Protein AF-A0A6N8YKU5-F1 (afdb_monomer)

Radius of gyration: 22.03 Å; Cα contacts (8 Å, |Δi|>4): 585; chains: 1; bounding box: 56×52×74 Å

Structure (mmCIF, N/CA/C/O backbone):
data_AF-A0A6N8YKU5-F1
#
_entry.id   AF-A0A6N8YKU5-F1
#
loop_
_atom_site.group_PDB
_atom_site.id
_atom_site.type_symbol
_atom_site.label_atom_id
_atom_site.label_alt_id
_atom_site.label_comp_id
_atom_site.label_asym_id
_atom_site.label_entity_id
_atom_site.label_seq_id
_atom_site.pdbx_PDB_ins_code
_atom_site.Cartn_x
_atom_site.Cartn_y
_atom_site.Cartn_z
_atom_site.occupancy
_atom_site.B_iso_or_equiv
_atom_site.auth_seq_id
_atom_site.auth_comp_id
_atom_site.auth_asym_id
_atom_site.auth_atom_id
_atom_site.pdbx_PDB_model_num
ATOM 1 N N . MET A 1 1 ? -28.538 -2.417 -0.964 1.00 68.44 1 MET A N 1
ATOM 2 C CA . MET A 1 1 ? -28.149 -1.670 0.251 1.00 68.44 1 MET A CA 1
ATOM 3 C C . MET A 1 1 ? -26.928 -0.837 -0.101 1.00 68.44 1 MET A C 1
ATOM 5 O O . MET A 1 1 ? -26.214 -1.247 -1.009 1.00 68.44 1 MET A O 1
ATOM 9 N N . ALA A 1 2 ? -26.737 0.330 0.518 1.00 89.31 2 ALA A N 1
ATOM 10 C CA . ALA A 1 2 ? -25.490 1.081 0.352 1.00 89.31 2 ALA A CA 1
ATOM 11 C C . ALA A 1 2 ? -24.315 0.246 0.894 1.00 89.31 2 ALA A C 1
ATOM 13 O O . ALA A 1 2 ? -24.527 -0.548 1.815 1.00 89.31 2 ALA A O 1
ATOM 14 N N . LYS A 1 3 ? -23.122 0.378 0.300 1.00 95.56 3 LYS A N 1
ATOM 15 C CA . LYS A 1 3 ? -21.916 -0.259 0.843 1.00 95.56 3 LYS A CA 1
ATOM 16 C C . LYS A 1 3 ? -21.606 0.362 2.220 1.00 95.56 3 LYS A C 1
ATOM 18 O O . LYS A 1 3 ? -21.852 1.560 2.388 1.00 95.56 3 LYS A O 1
ATOM 23 N N . PRO A 1 4 ? -21.099 -0.418 3.193 1.00 97.62 4 PRO A N 1
ATOM 24 C CA . PRO A 1 4 ? -20.552 0.136 4.427 1.00 97.62 4 PRO A CA 1
ATOM 25 C C . PRO A 1 4 ? -19.453 1.157 4.130 1.00 97.62 4 PRO A C 1
ATOM 27 O O . PRO A 1 4 ? -18.770 1.041 3.112 1.00 97.62 4 PRO A O 1
ATOM 30 N N . ARG A 1 5 ? -19.250 2.127 5.019 1.00 98.25 5 ARG A N 1
ATOM 31 C CA . ARG A 1 5 ? -18.201 3.147 4.887 1.00 98.25 5 ARG A CA 1
ATOM 32 C C . ARG A 1 5 ? -17.130 2.968 5.950 1.00 98.25 5 ARG A C 1
ATOM 34 O O . ARG A 1 5 ? -17.440 2.889 7.137 1.00 98.25 5 ARG A O 1
ATOM 41 N N . ILE A 1 6 ? -15.865 2.953 5.538 1.00 98.69 6 ILE A N 1
ATOM 42 C CA . ILE A 1 6 ? -14.719 2.737 6.427 1.00 98.69 6 ILE A CA 1
ATOM 43 C C . ILE A 1 6 ? -13.739 3.905 6.318 1.00 98.69 6 ILE A C 1
ATOM 45 O O . ILE A 1 6 ? -13.216 4.197 5.243 1.00 98.69 6 ILE A O 1
ATOM 49 N N . ALA A 1 7 ? -13.429 4.542 7.449 1.00 98.62 7 ALA A N 1
ATOM 50 C CA . ALA A 1 7 ? -12.337 5.511 7.507 1.00 98.62 7 ALA A CA 1
ATOM 51 C C . ALA A 1 7 ? -10.989 4.782 7.609 1.00 98.62 7 ALA A C 1
ATOM 53 O O . ALA A 1 7 ? -10.817 3.889 8.441 1.00 98.62 7 ALA A O 1
ATOM 54 N N . VAL A 1 8 ? -10.010 5.172 6.796 1.00 98.69 8 VAL A N 1
ATOM 55 C CA . VAL A 1 8 ? -8.656 4.602 6.809 1.00 98.69 8 VAL A CA 1
ATOM 56 C C . VAL A 1 8 ? -7.662 5.686 7.202 1.00 98.69 8 VAL A C 1
ATOM 58 O O . VAL A 1 8 ? -7.322 6.581 6.423 1.00 98.69 8 VAL A O 1
ATOM 61 N N . PHE A 1 9 ? -7.177 5.602 8.435 1.00 98.31 9 PHE A N 1
ATOM 62 C CA . PHE A 1 9 ? -6.262 6.567 9.018 1.00 98.31 9 PHE A CA 1
ATOM 63 C C . PHE A 1 9 ? -4.807 6.201 8.736 1.00 98.31 9 PHE A C 1
ATOM 65 O O . PHE A 1 9 ? -4.314 5.127 9.092 1.00 98.31 9 PHE A O 1
ATOM 72 N N . SER A 1 10 ? -4.090 7.147 8.137 1.00 95.81 10 SER A N 1
ATOM 73 C CA . SER A 1 10 ? -2.650 7.041 7.919 1.00 95.81 10 SER A CA 1
ATOM 74 C C . SER A 1 10 ? -1.911 7.461 9.184 1.00 95.81 10 SER A C 1
ATOM 76 O O . SER A 1 10 ? -1.740 8.656 9.456 1.00 95.81 10 SER A O 1
ATOM 78 N N . GLY A 1 11 ? -1.509 6.464 9.966 1.00 93.12 11 GLY A N 1
ATOM 79 C CA . GLY A 1 11 ? -0.675 6.626 11.143 1.00 93.12 11 GLY A CA 1
ATOM 80 C C . GLY A 1 11 ? 0.823 6.679 10.815 1.00 93.12 11 GLY A C 1
ATOM 81 O O . GLY A 1 11 ? 1.253 6.551 9.661 1.00 93.12 11 GLY A O 1
ATOM 82 N N . PRO A 1 12 ? 1.653 6.892 11.842 1.00 91.69 12 PRO A N 1
ATOM 83 C CA . PRO A 1 12 ? 3.057 7.223 11.674 1.00 91.69 12 PRO A CA 1
ATOM 84 C C . PRO A 1 12 ? 3.909 6.015 11.363 1.00 91.69 12 PRO A C 1
ATOM 86 O O . PRO A 1 12 ? 3.696 4.916 11.875 1.00 91.69 12 PRO A O 1
ATOM 89 N N . ARG A 1 13 ? 4.946 6.242 10.548 1.00 91.88 13 ARG A N 1
ATOM 90 C CA . ARG A 1 13 ? 5.924 5.207 10.187 1.00 91.88 13 ARG A CA 1
ATOM 91 C C . ARG A 1 13 ? 5.256 3.931 9.652 1.00 91.88 13 ARG A C 1
ATOM 93 O O . ARG A 1 13 ? 5.806 2.846 9.824 1.00 91.88 13 ARG A O 1
ATOM 100 N N . SER A 1 14 ? 4.081 4.080 9.036 1.00 92.44 14 SER A N 1
ATOM 101 C CA . SER A 1 14 ? 3.205 3.000 8.603 1.00 92.44 14 SER A CA 1
ATOM 102 C C . SER A 1 14 ? 3.927 2.026 7.680 1.00 92.44 14 SER A C 1
ATOM 104 O O . SER A 1 14 ? 4.215 2.346 6.528 1.00 92.44 14 SER A O 1
ATOM 106 N N . THR A 1 15 ? 4.277 0.843 8.198 1.00 91.50 15 THR A N 1
ATOM 107 C CA . THR A 1 15 ? 5.106 -0.120 7.452 1.00 91.50 15 THR A CA 1
ATOM 108 C C . THR A 1 15 ? 4.354 -0.720 6.275 1.00 91.50 15 THR A C 1
ATOM 110 O O . THR A 1 15 ? 4.980 -1.112 5.297 1.00 91.50 15 THR A O 1
ATOM 113 N N . ILE A 1 16 ? 3.023 -0.731 6.338 1.00 93.75 16 ILE A N 1
ATOM 114 C CA . ILE A 1 16 ? 2.157 -1.191 5.253 1.00 93.75 16 ILE A CA 1
ATOM 115 C C . ILE A 1 16 ? 2.142 -0.238 4.055 1.00 93.75 16 ILE A C 1
ATOM 117 O O . ILE A 1 16 ? 1.977 -0.674 2.927 1.00 93.75 16 ILE A O 1
ATOM 121 N N . ALA A 1 17 ? 2.373 1.054 4.297 1.00 93.56 17 ALA A N 1
ATOM 122 C CA . ALA A 1 17 ? 2.484 2.066 3.255 1.00 93.56 17 ALA A CA 1
ATOM 123 C C . ALA A 1 17 ? 3.924 2.218 2.742 1.00 93.56 17 ALA A C 1
ATOM 125 O O . ALA A 1 17 ? 4.164 3.049 1.870 1.00 93.56 17 ALA A O 1
ATOM 126 N N . ASN A 1 18 ? 4.890 1.474 3.299 1.00 94.06 18 ASN A N 1
ATOM 127 C CA . ASN A 1 18 ? 6.264 1.473 2.808 1.00 94.06 18 ASN A CA 1
ATOM 128 C C . ASN A 1 18 ? 6.362 0.651 1.525 1.00 94.06 18 ASN A C 1
ATOM 130 O O . ASN A 1 18 ? 5.773 -0.422 1.429 1.00 94.06 18 ASN A O 1
ATOM 134 N N . THR A 1 19 ? 7.196 1.103 0.602 1.00 93.44 19 THR A N 1
ATOM 135 C CA . THR A 1 19 ? 7.491 0.440 -0.669 1.00 93.44 19 THR A CA 1
ATOM 136 C C . THR A 1 19 ? 8.988 0.124 -0.753 1.00 93.44 19 THR A C 1
ATOM 138 O O . THR A 1 19 ? 9.796 0.803 -0.106 1.00 93.44 19 THR A O 1
ATOM 141 N N . PRO A 1 20 ? 9.393 -0.930 -1.483 1.00 92.69 20 PRO A N 1
ATOM 142 C CA . PRO A 1 20 ? 10.796 -1.171 -1.783 1.00 92.69 20 PRO A CA 1
ATOM 143 C C . PRO A 1 20 ? 11.383 -0.035 -2.625 1.00 92.69 20 PRO A C 1
ATOM 145 O O . PRO A 1 20 ? 10.668 0.743 -3.259 1.00 92.69 20 PRO A O 1
ATOM 148 N N . THR A 1 21 ? 12.709 0.062 -2.622 1.00 91.56 21 THR A N 1
ATOM 149 C CA . THR A 1 21 ? 13.423 1.086 -3.380 1.00 91.56 21 THR A CA 1
ATOM 150 C C . THR A 1 21 ? 13.108 0.980 -4.870 1.00 91.56 21 THR A C 1
ATOM 152 O O . THR A 1 21 ? 13.160 -0.100 -5.454 1.00 91.56 21 THR A O 1
ATOM 155 N N . LEU A 1 22 ? 12.815 2.118 -5.499 1.00 93.19 22 LEU A N 1
ATOM 156 C CA . LEU A 1 22 ? 12.672 2.203 -6.948 1.00 93.19 22 LEU A CA 1
ATOM 157 C C . LEU A 1 22 ? 14.057 2.243 -7.588 1.00 93.19 22 LEU A C 1
ATOM 159 O O . LEU A 1 22 ? 14.746 3.255 -7.482 1.00 93.19 22 LEU A O 1
ATOM 163 N N . VAL A 1 23 ? 14.434 1.160 -8.259 1.00 95.38 23 VAL A N 1
ATOM 164 C CA . VAL A 1 23 ? 15.713 1.013 -8.964 1.00 95.38 23 VAL A CA 1
ATOM 165 C C . VAL A 1 23 ? 15.458 1.125 -10.462 1.00 95.38 23 VAL A C 1
ATOM 167 O O . VAL A 1 23 ? 14.494 0.557 -10.955 1.00 95.38 23 VAL A O 1
ATOM 170 N N . THR A 1 24 ? 16.281 1.841 -11.224 1.00 97.06 24 THR A N 1
ATOM 171 C CA . THR A 1 24 ? 16.082 1.924 -12.685 1.00 97.06 24 THR A CA 1
ATOM 172 C C . THR A 1 24 ? 16.330 0.558 -13.333 1.00 97.06 24 THR A C 1
ATOM 174 O O . THR A 1 24 ? 17.412 -0.009 -13.178 1.00 97.06 24 THR A O 1
ATOM 177 N N . SER A 1 25 ? 15.340 0.026 -14.059 1.00 97.44 25 SER A N 1
ATOM 178 C CA . SER A 1 25 ? 15.426 -1.244 -14.800 1.00 97.44 25 SER A CA 1
ATOM 179 C C . SER A 1 25 ? 16.495 -1.190 -15.901 1.00 97.44 25 SER A C 1
ATOM 181 O O . SER A 1 25 ? 16.828 -0.104 -16.371 1.00 97.44 25 SER A O 1
ATOM 183 N N . ASN A 1 26 ? 16.984 -2.336 -16.388 1.00 97.12 26 ASN A N 1
ATOM 184 C CA . ASN A 1 26 ? 18.003 -2.393 -17.449 1.00 97.12 26 ASN A CA 1
ATOM 185 C C . ASN A 1 26 ? 17.546 -1.700 -18.736 1.00 97.12 26 ASN A C 1
ATOM 187 O O . ASN A 1 26 ? 18.332 -1.022 -19.388 1.00 97.12 26 ASN A O 1
ATOM 191 N N . LYS A 1 27 ? 16.248 -1.757 -19.059 1.00 95.88 27 LYS A N 1
ATOM 192 C CA . LYS A 1 27 ? 15.666 -0.967 -20.160 1.00 95.88 27 LYS A CA 1
ATOM 193 C C . LYS A 1 27 ? 15.842 0.549 -20.016 1.00 95.88 27 LYS A C 1
ATOM 195 O O . LYS A 1 27 ? 15.854 1.241 -21.027 1.00 95.88 27 LYS A O 1
ATOM 200 N N . GLY A 1 28 ? 15.931 1.064 -18.792 1.00 96.00 28 GLY A N 1
ATOM 201 C CA . GLY A 1 28 ? 16.139 2.483 -18.500 1.00 96.00 28 GLY A CA 1
ATOM 202 C C . GLY A 1 28 ? 17.607 2.875 -18.334 1.00 96.00 28 GLY A C 1
ATOM 203 O O . GLY A 1 28 ? 17.874 4.018 -17.964 1.00 96.00 28 GLY A O 1
ATOM 204 N N . ARG A 1 29 ? 18.546 1.948 -18.560 1.00 97.12 29 ARG A N 1
ATOM 205 C CA . ARG A 1 29 ? 19.993 2.156 -18.427 1.00 97.12 29 ARG A CA 1
ATOM 206 C C . ARG A 1 29 ? 20.655 2.331 -19.789 1.00 97.12 29 ARG A C 1
ATOM 208 O O . ARG A 1 29 ? 20.240 1.728 -20.778 1.00 97.12 29 ARG A O 1
ATOM 215 N N . ASN A 1 30 ? 21.709 3.135 -19.816 1.00 95.56 30 ASN A N 1
ATOM 216 C CA . ASN A 1 30 ? 22.573 3.295 -20.976 1.00 95.56 30 ASN A CA 1
ATOM 217 C C . ASN A 1 30 ? 23.542 2.108 -21.086 1.00 95.56 30 ASN A C 1
ATOM 219 O O . ASN A 1 30 ? 23.755 1.357 -20.132 1.00 95.56 30 ASN A O 1
ATOM 223 N N . ALA A 1 31 ? 24.129 1.921 -22.269 1.00 93.19 31 ALA A N 1
ATOM 224 C CA . ALA A 1 31 ? 24.971 0.760 -22.568 1.00 93.19 31 ALA A CA 1
ATOM 225 C C . ALA A 1 31 ? 26.282 0.714 -21.758 1.00 93.19 31 ALA A C 1
ATOM 227 O O . ALA A 1 31 ? 26.842 -0.361 -21.559 1.00 93.19 31 ALA A O 1
ATOM 228 N N . ASP A 1 32 ? 26.775 1.867 -21.313 1.00 93.75 32 ASP A N 1
ATOM 229 C CA . ASP A 1 32 ? 27.977 2.037 -20.497 1.00 93.75 32 ASP A CA 1
ATOM 230 C C . ASP A 1 32 ? 27.70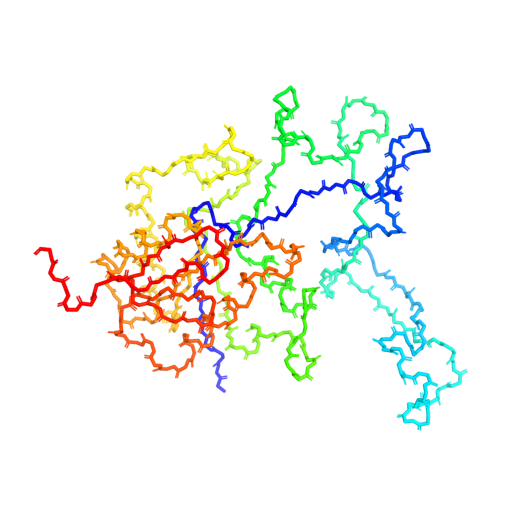6 1.940 -18.984 1.00 93.75 32 ASP A C 1
ATOM 232 O O . ASP A 1 32 ? 28.643 1.936 -18.184 1.00 93.75 32 ASP A O 1
ATOM 236 N N . GLU A 1 33 ? 26.439 1.819 -18.581 1.00 95.88 33 GLU A N 1
ATOM 237 C CA . GLU A 1 33 ? 26.041 1.760 -17.177 1.00 95.88 33 GLU A CA 1
ATOM 238 C C . GLU A 1 33 ? 25.973 0.320 -16.652 1.00 95.88 33 GLU A C 1
ATOM 240 O O . GLU A 1 33 ? 25.573 -0.596 -17.385 1.00 95.88 33 GLU A O 1
ATOM 245 N N . PRO A 1 34 ? 26.294 0.099 -15.360 1.00 94.00 34 PRO A N 1
ATOM 246 C CA . PRO A 1 34 ? 26.155 -1.209 -14.732 1.00 94.00 34 PRO A CA 1
ATOM 247 C C . PRO A 1 34 ? 24.731 -1.750 -14.880 1.00 94.00 34 PRO A C 1
ATOM 249 O O . PRO A 1 34 ? 23.765 -1.071 -14.528 1.00 94.00 34 PRO A O 1
ATOM 252 N N . GLN A 1 35 ? 24.607 -2.976 -15.385 1.00 95.38 35 GLN A N 1
ATOM 253 C CA . GLN A 1 35 ? 23.326 -3.667 -15.526 1.00 95.38 35 GLN A CA 1
ATOM 254 C C . GLN A 1 35 ? 22.993 -4.445 -14.249 1.00 95.38 35 GLN A C 1
ATOM 256 O O . GLN A 1 35 ? 23.880 -4.981 -13.586 1.00 95.38 35 GLN A O 1
ATOM 261 N N . ILE A 1 36 ? 21.706 -4.534 -13.927 1.00 94.25 36 ILE A N 1
ATOM 262 C CA . ILE A 1 36 ? 21.182 -5.367 -12.845 1.00 94.25 36 ILE A CA 1
ATOM 263 C C . ILE A 1 36 ? 21.324 -6.836 -13.247 1.00 94.25 36 ILE A C 1
ATOM 265 O O . ILE A 1 36 ? 20.916 -7.228 -14.345 1.00 94.25 36 ILE A O 1
ATOM 269 N N . GLU A 1 37 ? 21.883 -7.644 -12.349 1.00 94.19 37 GLU A N 1
ATOM 270 C CA . GLU A 1 37 ? 22.022 -9.086 -12.542 1.00 94.19 37 GLU A CA 1
ATOM 271 C C . GLU A 1 37 ? 20.662 -9.800 -12.611 1.00 94.19 37 GLU A C 1
ATOM 273 O O . GLU A 1 37 ? 19.696 -9.430 -11.944 1.00 94.19 37 GLU A O 1
ATOM 278 N N . GLY A 1 38 ? 20.608 -10.885 -13.385 1.00 93.88 38 GLY A N 1
ATOM 279 C CA . GLY A 1 38 ? 19.417 -11.718 -13.542 1.00 93.88 38 GLY A CA 1
ATOM 280 C C . GLY A 1 38 ? 18.843 -11.693 -14.957 1.00 93.88 38 GLY A C 1
ATOM 281 O O . GLY A 1 38 ? 19.346 -11.031 -15.860 1.00 93.88 38 GLY A O 1
ATOM 282 N N . ARG A 1 39 ? 17.789 -12.490 -15.169 1.00 94.69 39 ARG A N 1
ATOM 283 C CA . ARG A 1 39 ? 17.168 -12.667 -16.494 1.00 94.69 39 ARG A CA 1
ATOM 284 C C . ARG A 1 39 ? 16.141 -11.584 -16.836 1.00 94.69 39 ARG A C 1
ATOM 286 O O . ARG A 1 39 ? 15.922 -11.323 -18.016 1.00 94.69 39 ARG A O 1
ATOM 293 N N . PHE A 1 40 ? 15.465 -11.022 -15.837 1.00 94.19 40 PHE A N 1
ATOM 294 C CA . PHE A 1 40 ? 14.282 -10.184 -16.030 1.00 94.19 40 PHE A CA 1
ATOM 295 C C . PHE A 1 40 ? 14.419 -8.846 -15.309 1.00 94.19 40 PHE A C 1
ATOM 297 O O . PHE A 1 40 ? 14.938 -8.795 -14.196 1.00 94.19 40 PHE A O 1
ATOM 304 N N . ASP A 1 41 ? 13.886 -7.792 -15.926 1.00 93.62 41 ASP A N 1
ATOM 305 C CA . ASP A 1 41 ? 13.648 -6.520 -15.248 1.00 93.62 41 ASP A CA 1
ATOM 306 C C . ASP A 1 41 ? 12.511 -6.667 -14.234 1.00 93.62 41 ASP A C 1
ATOM 308 O O . ASP A 1 41 ? 11.498 -7.319 -14.507 1.00 93.62 41 ASP A O 1
ATOM 312 N N . HIS A 1 42 ? 12.655 -6.022 -13.077 1.00 93.25 42 HIS A N 1
ATOM 313 C CA . HIS A 1 42 ? 11.544 -5.878 -12.144 1.00 93.25 42 HIS A CA 1
ATOM 314 C C . HIS A 1 42 ? 10.481 -4.939 -12.728 1.00 93.25 42 HIS A C 1
ATOM 316 O O . HIS A 1 42 ? 10.774 -4.044 -13.526 1.00 93.25 42 HIS A O 1
ATOM 322 N N . LEU A 1 43 ? 9.239 -5.146 -12.302 1.00 95.44 43 LEU A N 1
ATOM 323 C CA . LEU A 1 43 ? 8.098 -4.344 -12.718 1.00 95.44 43 LEU A CA 1
ATOM 324 C C . LEU A 1 43 ? 7.572 -3.544 -11.532 1.00 95.44 43 LEU A C 1
ATOM 326 O O . LEU A 1 43 ? 7.584 -4.019 -10.399 1.00 95.44 43 LEU A O 1
ATOM 330 N N . VAL A 1 44 ? 7.088 -2.340 -11.814 1.00 95.31 44 VAL A N 1
ATOM 331 C CA . VAL A 1 44 ? 6.519 -1.421 -10.829 1.00 95.31 44 VAL A CA 1
ATOM 332 C C . VAL A 1 44 ? 5.141 -0.967 -11.314 1.00 95.31 44 VAL A C 1
ATOM 334 O O . VAL A 1 44 ? 4.993 -0.688 -12.509 1.00 95.31 44 VAL A O 1
ATOM 337 N N . PRO A 1 45 ? 4.142 -0.857 -10.421 1.00 96.31 45 PRO A N 1
ATOM 338 C CA . PRO A 1 45 ? 2.850 -0.243 -10.714 1.00 96.31 45 PRO A CA 1
ATOM 339 C C . PRO A 1 45 ? 2.979 1.191 -11.255 1.00 96.31 45 PRO A C 1
ATOM 341 O O . PRO A 1 45 ? 3.295 2.139 -10.533 1.00 96.31 45 PRO A O 1
ATOM 344 N N . GLN A 1 46 ? 2.704 1.382 -12.542 1.00 96.44 46 GLN A N 1
ATOM 345 C CA . GLN A 1 46 ? 2.801 2.669 -13.234 1.00 96.44 46 GLN A CA 1
ATOM 346 C C . GLN A 1 46 ? 1.582 2.898 -14.128 1.00 96.44 46 GLN A C 1
ATOM 348 O O . GLN A 1 46 ? 0.973 1.955 -14.624 1.00 96.44 46 GLN A O 1
ATOM 353 N N . ARG A 1 47 ? 1.204 4.162 -14.329 1.00 96.69 47 ARG A N 1
ATOM 354 C CA . ARG A 1 47 ? 0.090 4.529 -15.213 1.00 96.69 47 ARG A CA 1
ATOM 355 C C . ARG A 1 47 ? 0.598 4.781 -16.625 1.00 96.69 47 ARG A C 1
ATOM 357 O O . ARG A 1 47 ? 1.716 5.257 -16.814 1.00 96.69 47 ARG A O 1
ATOM 364 N N . LEU A 1 48 ? -0.253 4.492 -17.600 1.00 97.50 48 LEU A N 1
ATOM 365 C CA . LEU A 1 48 ? -0.018 4.894 -18.980 1.00 97.50 48 LEU A CA 1
ATOM 366 C C . LEU A 1 48 ? -0.129 6.417 -19.102 1.00 97.50 48 LEU A C 1
ATOM 368 O O . LEU A 1 48 ? -0.924 7.043 -18.402 1.00 97.50 48 LEU A O 1
ATOM 372 N N . HIS A 1 49 ? 0.669 7.008 -19.990 1.00 97.75 49 HIS A N 1
ATOM 373 C CA . HIS A 1 49 ? 0.557 8.433 -20.303 1.00 97.75 49 HIS A CA 1
ATOM 374 C C . HIS A 1 49 ? -0.652 8.718 -21.205 1.00 97.75 49 HIS A C 1
ATOM 376 O O . HIS A 1 49 ? -1.374 9.687 -20.990 1.00 97.75 49 HIS A O 1
ATOM 382 N N . GLU A 1 50 ? -0.887 7.839 -22.178 1.00 98.12 50 GLU A N 1
ATOM 383 C CA . GLU A 1 50 ? -1.968 7.908 -23.157 1.00 98.12 50 GLU A CA 1
ATOM 384 C C . GLU A 1 50 ? -2.491 6.495 -23.472 1.00 98.12 50 GLU A C 1
ATOM 386 O O . GLU A 1 50 ? -1.810 5.512 -23.151 1.00 98.12 50 GLU A O 1
ATOM 391 N N . PRO A 1 51 ? -3.689 6.360 -24.071 1.00 98.38 51 PRO A N 1
ATOM 392 C CA . PRO A 1 51 ? -4.202 5.065 -24.492 1.00 98.38 51 PRO A CA 1
ATOM 393 C C . PRO A 1 51 ? -3.277 4.356 -25.484 1.00 98.38 51 PRO A C 1
ATOM 395 O O . PRO A 1 51 ? -2.743 4.969 -26.407 1.00 98.38 51 PRO A O 1
ATOM 398 N N . VAL A 1 52 ? -3.132 3.040 -25.337 1.00 98.31 52 VAL A N 1
ATOM 399 C CA . VAL A 1 52 ? -2.315 2.206 -26.225 1.00 98.31 52 VAL A CA 1
ATOM 400 C C . VAL A 1 52 ? -3.059 0.931 -26.595 1.00 98.31 52 VAL A C 1
ATOM 402 O O . VAL A 1 52 ? -3.642 0.261 -25.745 1.00 98.31 52 VAL A O 1
ATOM 405 N N . ARG A 1 53 ? -3.020 0.556 -27.877 1.00 98.38 53 ARG A N 1
ATOM 406 C CA . ARG A 1 53 ? -3.518 -0.748 -28.330 1.00 98.38 53 ARG A CA 1
ATOM 407 C C . ARG A 1 53 ? -2.396 -1.768 -28.268 1.00 98.38 53 ARG A C 1
ATOM 409 O O . ARG A 1 53 ? -1.363 -1.598 -28.915 1.00 98.38 53 ARG A O 1
ATOM 416 N N . VAL A 1 54 ? -2.617 -2.833 -27.509 1.00 97.81 54 VAL A N 1
ATOM 417 C CA . VAL A 1 54 ? -1.675 -3.944 -27.370 1.00 97.81 54 VAL A CA 1
ATOM 418 C C . VAL A 1 54 ? -2.273 -5.223 -27.933 1.00 97.81 54 VAL A C 1
ATOM 420 O O . VAL A 1 54 ? -3.489 -5.431 -27.924 1.00 97.81 54 VAL A O 1
ATOM 423 N N . ARG A 1 55 ? -1.391 -6.097 -28.416 1.00 98.38 55 ARG A N 1
ATOM 424 C CA . ARG A 1 55 ? -1.724 -7.465 -28.805 1.00 98.38 55 ARG A CA 1
ATOM 425 C C . ARG A 1 55 ? -1.168 -8.407 -27.749 1.00 98.38 55 ARG A C 1
ATOM 427 O O . ARG A 1 55 ? 0.040 -8.438 -27.532 1.00 98.38 55 ARG A O 1
ATOM 434 N N . ILE A 1 56 ? -2.053 -9.134 -27.083 1.00 97.94 56 ILE A N 1
ATOM 435 C CA . ILE A 1 56 ? -1.734 -10.093 -26.026 1.00 97.94 56 ILE A CA 1
ATOM 436 C C . ILE A 1 56 ? -1.757 -11.482 -26.655 1.00 97.94 56 ILE A C 1
ATOM 438 O O . ILE A 1 56 ? -2.741 -11.847 -27.295 1.00 97.94 56 ILE A O 1
ATOM 442 N N . ALA A 1 57 ? -0.682 -12.250 -26.499 1.00 97.44 57 ALA A N 1
ATOM 443 C CA . ALA A 1 57 ? -0.630 -13.615 -27.011 1.00 97.44 57 ALA A CA 1
ATOM 444 C C . ALA A 1 57 ? -1.767 -14.463 -26.413 1.00 97.44 57 ALA A C 1
ATOM 446 O O . ALA A 1 57 ? -2.054 -14.370 -25.219 1.00 97.44 57 ALA A O 1
ATOM 447 N N . LYS A 1 58 ? -2.421 -15.293 -27.234 1.00 96.62 58 LYS A N 1
ATOM 448 C CA . LYS A 1 58 ? -3.333 -16.315 -26.705 1.00 96.62 58 LYS A CA 1
ATOM 449 C C . LYS A 1 58 ? -2.548 -17.370 -25.925 1.00 96.62 58 LYS A C 1
ATOM 451 O O . LYS A 1 58 ? -1.362 -17.578 -26.176 1.00 96.62 58 LYS A O 1
ATOM 456 N N . PHE A 1 59 ? -3.231 -18.039 -24.998 1.00 96.19 59 PHE A N 1
ATOM 457 C CA . PHE A 1 59 ? -2.688 -19.160 -24.223 1.00 96.19 59 PHE A CA 1
ATOM 458 C C . PHE A 1 59 ? -1.437 -18.809 -23.390 1.00 96.19 59 PHE A C 1
ATOM 460 O O . PHE A 1 59 ? -0.577 -19.656 -23.153 1.00 96.19 59 PHE A O 1
ATOM 467 N N . SER A 1 60 ? -1.297 -17.540 -22.985 1.00 96.31 60 SER A N 1
ATOM 468 C CA . SER A 1 60 ? -0.145 -17.045 -22.222 1.00 96.31 60 SER A CA 1
ATOM 469 C C . SER A 1 60 ? -0.436 -16.797 -20.740 1.00 96.31 60 SER A C 1
ATOM 471 O O . SER A 1 60 ? 0.475 -16.417 -20.005 1.00 96.31 60 SER A O 1
ATOM 473 N N . ALA A 1 61 ? -1.686 -16.935 -20.296 1.00 95.06 61 ALA A N 1
ATOM 474 C CA . ALA A 1 61 ? -2.080 -16.714 -18.907 1.00 95.06 61 ALA A CA 1
ATOM 475 C C . ALA A 1 61 ? -1.790 -17.940 -1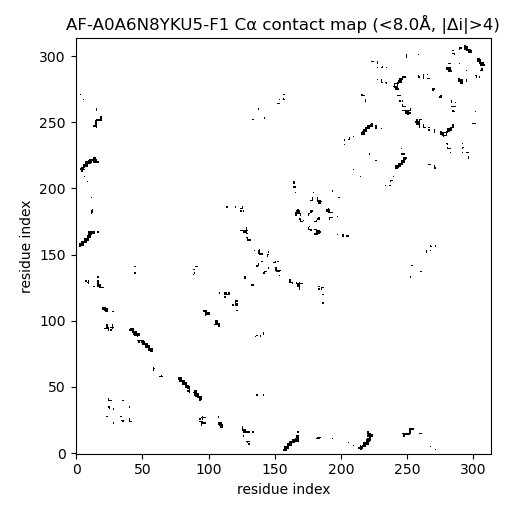8.027 1.00 95.06 61 ALA A C 1
ATOM 477 O O . ALA A 1 61 ? -1.543 -17.785 -16.830 1.00 95.06 61 ALA A O 1
ATOM 478 N N . HIS A 1 62 ? -1.785 -19.147 -18.604 1.00 96.12 62 HIS A N 1
ATOM 479 C CA . HIS A 1 62 ? -1.403 -20.377 -17.909 1.00 96.12 62 HIS A CA 1
ATOM 480 C C . HIS A 1 62 ? -0.702 -21.381 -18.858 1.00 96.12 62 HIS A C 1
ATOM 482 O O . HIS A 1 62 ? -1.122 -21.540 -20.000 1.00 96.12 62 HI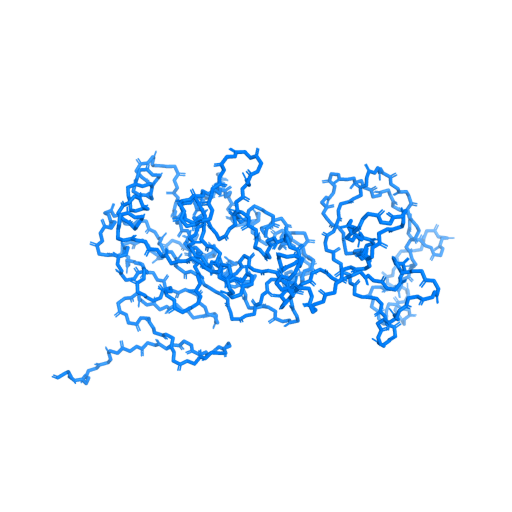S A O 1
ATOM 488 N N . PRO A 1 63 ? 0.340 -22.121 -18.427 1.00 95.56 63 PRO A N 1
ATOM 489 C CA . PRO A 1 63 ? 1.068 -23.033 -19.323 1.00 95.56 63 PRO A CA 1
ATOM 490 C C . PRO A 1 63 ? 0.224 -24.156 -19.947 1.00 95.56 63 PRO A C 1
ATOM 492 O O . PRO A 1 63 ? 0.597 -24.691 -20.982 1.00 95.56 63 PRO A O 1
ATOM 495 N N . LEU A 1 64 ? -0.895 -24.526 -19.315 1.00 97.44 64 LEU A N 1
ATOM 496 C CA . LEU A 1 64 ? -1.804 -25.573 -19.805 1.00 97.44 64 LEU A CA 1
ATOM 497 C C . LEU A 1 64 ? -2.927 -25.055 -20.711 1.00 97.44 64 LEU A C 1
ATOM 499 O O . LEU A 1 64 ? -3.716 -25.858 -21.194 1.00 97.44 64 LEU A O 1
ATOM 503 N N . GLU A 1 65 ? -3.022 -23.747 -20.972 1.00 97.19 65 GLU A N 1
ATOM 504 C CA . GLU A 1 65 ? -4.061 -23.253 -21.888 1.00 97.19 65 GLU A CA 1
ATOM 505 C C . GLU A 1 65 ? -3.882 -23.833 -23.303 1.00 97.19 65 GLU A C 1
ATOM 507 O O . GLU A 1 65 ? -4.861 -24.147 -23.971 1.00 97.19 65 GLU A O 1
ATOM 512 N N . SER A 1 66 ? -2.634 -24.046 -23.737 1.00 93.81 66 SER A N 1
ATOM 513 C CA . SER A 1 66 ? -2.319 -24.653 -25.036 1.00 93.81 66 SER A CA 1
ATOM 514 C C . SER A 1 66 ? -2.597 -26.158 -25.116 1.00 93.81 66 SER A C 1
ATOM 516 O O . SER A 1 66 ? -2.606 -26.707 -26.211 1.00 93.81 66 SER A O 1
ATOM 518 N N . ASP A 1 67 ? -2.754 -26.838 -23.979 1.00 97.31 67 ASP A N 1
ATOM 519 C CA . ASP A 1 67 ? -3.105 -28.266 -23.935 1.00 97.31 67 ASP A CA 1
ATOM 520 C C . ASP A 1 67 ? -4.623 -28.477 -24.039 1.00 97.31 67 ASP A C 1
ATOM 522 O O . ASP A 1 67 ? -5.073 -29.515 -24.503 1.00 97.31 67 ASP A O 1
ATOM 526 N N . ALA A 1 68 ? -5.404 -27.463 -23.657 1.00 96.69 68 ALA A N 1
ATOM 527 C CA . ALA A 1 68 ? -6.864 -27.491 -23.642 1.00 96.69 68 ALA A CA 1
ATOM 528 C C . ALA A 1 68 ? -7.471 -26.489 -24.638 1.00 96.69 68 ALA A C 1
ATOM 530 O O . ALA A 1 68 ? -8.496 -25.872 -24.351 1.00 96.69 68 ALA A O 1
ATOM 531 N N . VAL A 1 69 ? -6.834 -26.263 -25.793 1.00 95.69 69 VAL A N 1
ATOM 532 C CA . VAL A 1 69 ? -7.247 -25.230 -26.768 1.00 95.69 69 VAL A CA 1
ATOM 533 C C . VAL A 1 69 ? -8.720 -25.331 -27.177 1.00 95.69 69 VAL A C 1
ATOM 535 O O . VAL A 1 69 ? -9.344 -24.314 -27.466 1.00 95.69 69 VAL A O 1
ATOM 538 N N . GLU A 1 70 ? -9.298 -26.531 -27.154 1.00 96.62 70 GLU A N 1
ATOM 539 C CA . GLU A 1 70 ? -10.683 -26.818 -27.519 1.00 96.62 70 GLU A CA 1
ATOM 540 C C . GLU A 1 70 ? -11.732 -26.203 -26.582 1.00 96.62 70 GLU A C 1
ATOM 542 O O . GLU A 1 70 ? -12.891 -26.075 -26.981 1.00 96.62 70 GLU A O 1
ATOM 547 N N . VAL A 1 71 ? -11.357 -25.808 -25.358 1.00 97.12 71 VAL A N 1
ATOM 548 C CA . VAL A 1 71 ? -12.277 -25.126 -24.426 1.00 97.12 71 VAL A CA 1
ATOM 549 C C . VAL A 1 71 ? -12.278 -23.605 -24.604 1.00 97.12 71 VAL A C 1
ATOM 551 O O . VAL A 1 71 ? -13.091 -22.915 -23.985 1.00 97.12 71 VAL A O 1
ATOM 554 N N . TYR A 1 72 ? -11.394 -23.070 -25.451 1.00 96.12 72 TYR A N 1
ATOM 555 C CA . TYR A 1 72 ? -11.280 -21.641 -25.734 1.00 96.12 72 TYR A CA 1
ATOM 556 C C . TYR A 1 72 ? -11.996 -21.274 -27.035 1.00 96.12 72 TYR A C 1
ATOM 558 O O . TYR A 1 72 ? -12.009 -22.023 -28.009 1.00 96.12 72 TYR A O 1
ATOM 566 N N . HIS A 1 73 ? -12.586 -20.079 -27.068 1.00 96.00 73 HIS A N 1
ATOM 567 C CA . HIS A 1 73 ? -13.216 -19.559 -28.278 1.00 96.00 73 HIS A CA 1
ATOM 568 C C . HIS A 1 73 ? -12.165 -19.176 -29.330 1.00 96.00 73 HIS A C 1
ATOM 570 O O . HIS A 1 73 ? -11.270 -18.368 -29.064 1.00 96.00 73 HIS A O 1
ATOM 576 N N . ASP A 1 74 ? -12.316 -19.710 -30.542 1.00 94.75 74 ASP A N 1
ATOM 577 C CA . ASP A 1 74 ? -11.500 -19.331 -31.690 1.00 94.75 74 ASP A CA 1
ATOM 578 C C . ASP A 1 74 ? -12.200 -18.264 -32.544 1.00 94.75 74 ASP A C 1
ATOM 580 O O . ASP A 1 74 ? -13.219 -18.515 -33.188 1.00 94.75 74 ASP A O 1
ATOM 584 N N . ASP A 1 75 ? -11.629 -17.061 -32.543 1.00 95.31 75 ASP A N 1
ATOM 585 C CA . ASP A 1 75 ? -12.027 -15.928 -33.381 1.00 95.31 75 ASP A CA 1
ATOM 586 C C . ASP A 1 75 ? -11.155 -15.791 -34.650 1.00 95.31 75 ASP A C 1
ATOM 588 O O . ASP A 1 75 ? -11.226 -14.777 -35.349 1.00 95.31 75 ASP A O 1
ATOM 592 N N . GLY A 1 76 ? -10.305 -16.785 -34.939 1.00 96.31 76 GLY A N 1
ATOM 593 C CA . GLY A 1 76 ? -9.391 -16.822 -36.081 1.00 96.31 76 GLY A CA 1
ATOM 594 C C . GLY A 1 76 ? -8.111 -15.996 -35.912 1.00 96.31 76 GLY A C 1
ATOM 595 O O . GLY A 1 76 ? -7.354 -15.852 -36.874 1.00 96.31 76 GLY A O 1
ATOM 596 N N . LYS A 1 77 ? -7.854 -15.422 -34.728 1.00 96.69 77 LYS A N 1
ATOM 597 C CA . LYS A 1 77 ? -6.645 -14.630 -34.434 1.00 96.69 77 LYS A CA 1
ATOM 598 C C . LYS A 1 77 ? -5.698 -15.364 -33.491 1.00 96.69 77 LYS A C 1
ATOM 600 O O . LYS A 1 77 ? -6.128 -16.088 -32.600 1.00 96.69 77 LYS A O 1
ATOM 605 N N . GLU A 1 78 ? -4.401 -15.088 -33.606 1.00 95.81 78 GLU A N 1
ATOM 606 C CA . GLU A 1 78 ? -3.367 -15.617 -32.695 1.00 95.81 78 GLU A CA 1
ATOM 607 C C . GLU A 1 78 ? -3.197 -14.780 -31.409 1.00 95.81 78 GLU A C 1
ATOM 609 O O . GLU A 1 78 ? -2.427 -15.130 -30.514 1.00 95.81 78 GLU A O 1
ATOM 614 N N . TYR A 1 79 ? -3.910 -13.656 -31.302 1.00 97.56 79 TYR A N 1
ATOM 615 C CA . TYR A 1 79 ? -3.793 -12.701 -30.203 1.00 97.56 79 TYR A CA 1
ATOM 616 C C . TYR A 1 79 ? -5.156 -12.144 -29.788 1.00 97.56 79 TYR A C 1
ATOM 618 O O . TYR A 1 79 ? -6.076 -12.042 -30.601 1.00 97.56 79 TYR A O 1
ATOM 626 N N . TYR A 1 80 ? -5.247 -11.705 -28.537 1.00 97.50 80 TYR A N 1
ATOM 627 C CA . TYR A 1 80 ? -6.272 -10.772 -28.085 1.00 97.50 80 TYR A CA 1
ATOM 628 C C . TYR A 1 80 ? -5.809 -9.342 -28.359 1.00 97.50 80 TYR A C 1
ATOM 630 O O . TYR A 1 80 ? -4.640 -9.013 -28.158 1.00 97.50 80 TYR A O 1
ATOM 638 N N . GLU A 1 81 ? -6.708 -8.481 -28.825 1.00 97.44 81 GLU A N 1
ATOM 639 C CA . GLU A 1 81 ? -6.421 -7.057 -28.998 1.00 97.44 81 GLU A CA 1
ATOM 640 C C . GLU A 1 81 ? -7.226 -6.257 -27.988 1.00 97.44 81 GLU A C 1
ATOM 642 O O . GLU A 1 81 ? -8.442 -6.417 -27.898 1.00 97.44 81 GLU A O 1
ATOM 647 N N . VAL A 1 82 ? -6.543 -5.397 -27.239 1.00 97.62 82 VAL A N 1
ATOM 648 C CA . VAL A 1 82 ? -7.172 -4.542 -26.235 1.00 97.62 82 VAL A CA 1
ATOM 649 C C . VAL A 1 82 ? -6.567 -3.147 -26.298 1.00 97.62 82 VAL A C 1
ATOM 651 O O . VAL A 1 82 ? -5.371 -2.977 -26.544 1.00 97.62 82 VAL A O 1
ATOM 654 N N . GLU A 1 83 ? -7.412 -2.142 -26.109 1.00 98.12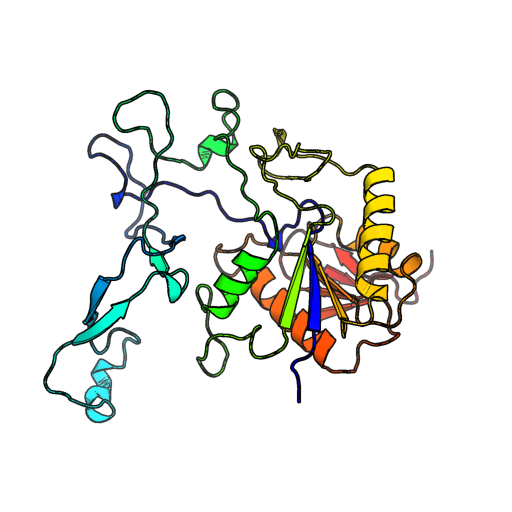 83 GLU A N 1
ATOM 655 C CA . GLU A 1 83 ? -6.979 -0.780 -25.822 1.00 98.12 83 GLU A CA 1
ATOM 656 C C . GLU A 1 83 ? -6.852 -0.637 -24.307 1.00 98.12 83 GLU A C 1
ATOM 658 O O . GLU A 1 83 ? -7.831 -0.825 -23.592 1.00 98.12 83 GLU A O 1
ATOM 663 N N . LEU A 1 84 ? -5.647 -0.336 -23.833 1.00 97.75 84 LEU A N 1
ATOM 664 C CA . LEU A 1 84 ? -5.378 -0.013 -22.438 1.00 97.75 84 LEU A CA 1
ATOM 665 C C . LEU A 1 84 ? -5.373 1.502 -22.292 1.00 97.75 84 LEU A C 1
ATOM 667 O O . LEU A 1 84 ? -4.734 2.190 -23.092 1.00 97.75 84 LEU A O 1
ATOM 671 N N . ARG A 1 85 ? -6.042 2.021 -21.268 1.00 97.44 85 ARG A N 1
ATOM 672 C CA . ARG A 1 85 ? -6.183 3.457 -21.035 1.00 97.44 85 ARG A CA 1
ATOM 673 C C . ARG A 1 85 ? -5.596 3.880 -19.685 1.00 97.44 85 ARG A C 1
ATOM 675 O O . ARG A 1 85 ? -5.547 3.068 -18.760 1.00 97.44 85 ARG A O 1
ATOM 682 N N . PRO A 1 86 ? -5.149 5.142 -19.532 1.00 96.88 86 PRO A N 1
ATOM 683 C CA . PRO A 1 86 ? -4.656 5.658 -18.251 1.00 96.88 86 PRO A CA 1
ATOM 684 C C . PRO A 1 86 ? -5.653 5.531 -17.083 1.00 96.88 86 PRO A C 1
ATOM 686 O O . PRO A 1 86 ? -5.241 5.383 -15.927 1.00 96.88 86 PRO A O 1
ATOM 689 N N . GLU A 1 87 ? -6.954 5.595 -17.372 1.00 95.75 87 GLU A N 1
ATOM 690 C CA . GLU A 1 87 ? -8.039 5.465 -16.395 1.00 95.75 87 GLU A CA 1
ATOM 691 C C . GLU A 1 87 ? -8.270 4.035 -15.885 1.00 95.75 87 GLU A C 1
ATOM 693 O O . GLU A 1 87 ? -8.840 3.882 -14.808 1.00 95.75 87 GLU A O 1
ATOM 698 N N . ASP A 1 88 ? -7.759 3.002 -16.566 1.00 94.62 88 ASP A N 1
ATOM 699 C CA . ASP A 1 88 ? -7.874 1.596 -16.130 1.00 94.62 88 ASP A CA 1
ATOM 700 C C . ASP A 1 88 ? -7.020 1.277 -14.881 1.00 94.62 88 ASP A C 1
ATOM 702 O O . ASP A 1 88 ? -6.983 0.137 -14.403 1.00 94.62 88 ASP A O 1
ATOM 706 N N . GLY A 1 89 ? -6.285 2.270 -14.373 1.00 94.31 89 GLY A N 1
ATOM 707 C CA . GLY A 1 89 ? -5.394 2.162 -13.224 1.00 94.31 89 GLY A CA 1
ATOM 708 C C . GLY A 1 89 ? -3.944 1.867 -13.605 1.00 94.31 89 GLY A C 1
ATOM 709 O O . GLY A 1 89 ? -3.503 2.066 -14.741 1.00 94.31 89 GLY A O 1
ATOM 710 N N . ALA A 1 90 ? -3.164 1.443 -12.615 1.00 95.75 90 ALA A N 1
ATOM 711 C CA . ALA A 1 90 ? -1.761 1.098 -12.807 1.00 95.75 90 ALA A CA 1
ATOM 712 C C . ALA A 1 90 ? -1.564 -0.280 -13.473 1.00 95.75 90 ALA A C 1
ATOM 714 O O . ALA A 1 90 ? -2.333 -1.218 -13.270 1.00 95.75 90 ALA A O 1
ATOM 715 N N . TYR A 1 91 ? -0.470 -0.403 -14.222 1.00 95.94 91 TYR A N 1
ATOM 716 C CA . TYR A 1 91 ? 0.042 -1.629 -14.827 1.00 95.94 91 TYR A CA 1
ATOM 717 C C . TYR A 1 91 ? 1.448 -1.916 -14.299 1.00 95.94 91 TYR A C 1
ATOM 719 O O . TYR A 1 91 ? 2.213 -0.996 -14.013 1.00 95.94 91 TYR A O 1
ATOM 727 N N . LEU A 1 92 ? 1.820 -3.192 -14.210 1.00 96.19 92 LEU A N 1
ATOM 728 C CA . LEU A 1 92 ? 3.196 -3.587 -13.913 1.00 96.19 92 LEU A CA 1
ATOM 729 C C . LEU A 1 92 ? 4.080 -3.330 -15.141 1.00 96.19 92 LEU A C 1
ATOM 731 O O . LEU A 1 92 ? 3.987 -4.041 -16.140 1.00 96.19 92 LEU A O 1
ATOM 735 N N . LEU A 1 93 ? 4.932 -2.307 -15.062 1.00 97.12 93 LEU A N 1
ATOM 736 C CA . LEU A 1 93 ? 5.812 -1.870 -16.151 1.00 97.12 93 LEU A CA 1
ATOM 737 C C . LEU A 1 93 ? 7.262 -1.732 -15.660 1.00 97.12 93 LEU A C 1
ATOM 739 O O . LEU A 1 93 ? 7.459 -1.410 -14.485 1.00 97.12 93 LEU A O 1
ATOM 743 N N . PRO A 1 94 ? 8.280 -1.917 -16.526 1.00 97.06 94 PRO A N 1
ATOM 744 C CA . PRO A 1 94 ? 9.667 -1.619 -16.176 1.00 97.06 94 PRO A CA 1
ATOM 745 C C . PRO A 1 94 ? 9.814 -0.176 -15.689 1.00 97.06 94 PRO A C 1
ATOM 747 O O . PRO A 1 94 ? 9.193 0.747 -16.227 1.00 97.06 94 PRO A O 1
ATOM 750 N N . TYR A 1 95 ? 10.628 0.033 -14.662 1.00 97.00 95 TYR A N 1
ATOM 751 C CA . TYR A 1 95 ? 10.827 1.350 -14.083 1.00 97.00 95 TYR A CA 1
ATOM 752 C C . TYR A 1 95 ? 11.945 2.100 -14.815 1.00 97.00 95 TYR A C 1
ATOM 754 O O . TYR A 1 95 ? 13.126 1.775 -14.705 1.00 97.00 95 TYR A O 1
ATOM 762 N N . MET A 1 96 ? 11.552 3.114 -15.587 1.00 97.06 96 MET A N 1
ATOM 763 C CA . MET A 1 96 ? 12.429 3.786 -16.557 1.00 97.06 96 MET A CA 1
ATOM 764 C C . MET A 1 96 ? 13.061 5.080 -16.038 1.00 97.06 96 MET A C 1
ATOM 766 O O . MET A 1 96 ? 13.956 5.626 -16.676 1.00 97.06 96 MET A O 1
ATOM 770 N N . ALA A 1 97 ? 12.571 5.622 -14.921 1.00 96.25 97 ALA A N 1
ATOM 771 C CA . ALA A 1 97 ? 12.988 6.946 -14.480 1.00 96.25 97 ALA A CA 1
ATOM 772 C C . ALA A 1 97 ? 14.409 6.942 -13.905 1.00 96.25 97 ALA A C 1
ATOM 774 O O . ALA A 1 97 ? 14.863 5.953 -13.328 1.00 96.25 97 ALA A O 1
ATOM 775 N N . ARG A 1 98 ? 15.077 8.090 -14.032 1.00 96.00 98 ARG A N 1
ATOM 776 C CA . ARG A 1 98 ? 16.485 8.319 -13.686 1.00 96.00 98 ARG A CA 1
ATOM 777 C C . ARG A 1 98 ? 16.607 9.532 -12.763 1.00 96.00 98 ARG A C 1
ATOM 779 O O . ARG A 1 98 ? 15.750 10.421 -12.769 1.00 96.00 98 ARG A O 1
ATOM 786 N N . ARG A 1 99 ? 17.629 9.545 -11.914 1.00 94.12 99 ARG A N 1
ATOM 787 C CA . ARG A 1 99 ? 17.929 10.630 -10.982 1.00 94.12 99 ARG A CA 1
ATOM 788 C C . ARG A 1 99 ? 18.596 11.778 -11.726 1.00 94.12 99 ARG A C 1
ATOM 790 O O . ARG A 1 99 ? 19.563 11.580 -12.453 1.00 94.12 99 ARG A O 1
ATOM 797 N N . ALA A 1 100 ? 18.117 12.992 -11.482 1.00 93.81 100 ALA A N 1
ATOM 798 C CA . ALA A 1 100 ? 18.817 14.195 -11.908 1.00 93.81 100 ALA A CA 1
ATOM 799 C C . ALA A 1 100 ? 20.099 14.381 -11.081 1.00 93.81 100 ALA A C 1
ATOM 801 O O . ALA A 1 100 ? 20.045 14.480 -9.856 1.00 93.81 100 ALA A O 1
ATOM 802 N N . ASP A 1 101 ? 21.234 14.461 -11.764 1.00 91.69 101 ASP A N 1
ATOM 803 C CA . ASP A 1 101 ? 22.561 14.731 -11.196 1.00 91.69 101 ASP A CA 1
ATOM 804 C C . ASP A 1 101 ? 23.295 15.877 -11.923 1.00 91.69 101 ASP A C 1
ATOM 806 O O . ASP A 1 101 ? 24.454 16.164 -11.634 1.00 91.69 101 ASP A O 1
ATOM 810 N N . GLY A 1 102 ? 22.606 16.555 -12.848 1.00 93.19 102 GLY A N 1
ATOM 811 C CA . GLY A 1 102 ? 23.152 17.635 -13.673 1.00 93.19 102 GLY A CA 1
ATOM 812 C C . GLY A 1 102 ? 23.731 17.181 -15.016 1.00 93.19 102 GLY A C 1
ATOM 813 O O . GLY A 1 102 ? 24.064 18.037 -15.833 1.00 93.19 102 GLY A O 1
ATOM 814 N N . SER A 1 103 ? 23.823 15.873 -15.273 1.00 94.44 103 SER A N 1
ATOM 815 C CA . SER A 1 103 ? 24.147 15.343 -16.601 1.00 94.44 103 SER A CA 1
ATOM 816 C C . SER A 1 103 ? 22.944 15.414 -17.555 1.00 94.44 103 SER A C 1
ATOM 818 O O . SER A 1 103 ? 21.806 15.625 -17.128 1.00 94.44 103 SER A O 1
ATOM 820 N N 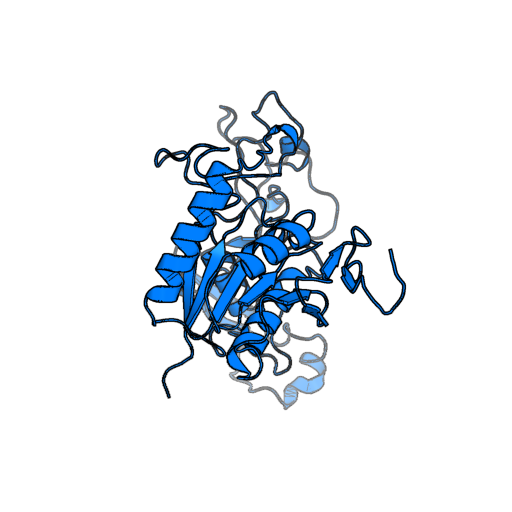. ALA A 1 104 ? 23.195 15.247 -18.858 1.00 94.62 104 ALA A N 1
ATOM 821 C CA . ALA A 1 104 ? 22.147 15.270 -19.882 1.00 94.62 104 ALA A CA 1
ATOM 822 C C . ALA A 1 104 ? 21.165 14.095 -19.742 1.00 94.62 104 ALA A C 1
ATOM 824 O O . ALA A 1 104 ? 19.961 14.279 -19.910 1.00 94.62 104 ALA A O 1
ATOM 825 N N . ASP A 1 105 ? 21.681 12.918 -19.383 1.00 94.56 105 ASP A N 1
ATOM 826 C CA . ASP A 1 105 ? 20.900 11.681 -19.316 1.00 94.56 105 ASP A CA 1
ATOM 827 C C . ASP A 1 105 ? 20.454 11.339 -17.885 1.00 94.56 105 ASP A C 1
ATOM 829 O O . ASP A 1 105 ? 19.661 10.420 -17.675 1.00 94.56 105 ASP A O 1
ATOM 833 N N . GLY A 1 106 ? 20.945 12.066 -16.877 1.00 95.94 106 GLY A N 1
ATOM 834 C CA . GLY A 1 106 ? 20.809 11.679 -15.476 1.00 95.94 106 GLY A CA 1
ATOM 835 C C . GLY A 1 106 ? 21.533 10.365 -15.173 1.00 95.94 106 GLY A C 1
ATOM 836 O O . GLY A 1 106 ? 22.198 9.776 -16.023 1.00 95.94 106 GLY A O 1
ATOM 837 N N . THR A 1 107 ? 21.344 9.854 -13.964 1.00 95.88 107 THR A N 1
ATOM 838 C CA . THR A 1 107 ? 21.953 8.601 -13.497 1.00 95.88 107 THR A CA 1
ATOM 839 C C . THR A 1 107 ? 20.878 7.637 -12.984 1.00 95.88 107 THR A C 1
ATOM 841 O O . THR A 1 107 ? 19.852 8.098 -12.476 1.00 95.88 107 THR A O 1
ATOM 844 N N . PRO A 1 108 ? 21.040 6.311 -13.117 1.00 96.81 108 PRO A N 1
ATOM 845 C CA . PRO A 1 108 ? 20.102 5.338 -12.575 1.00 96.81 108 PRO A CA 1
ATOM 846 C C . PRO A 1 108 ? 19.817 5.559 -11.085 1.00 96.81 108 PRO A C 1
ATOM 848 O O . PRO A 1 108 ? 20.695 5.944 -10.310 1.00 96.81 108 PRO A O 1
ATOM 851 N N . PHE A 1 109 ? 18.575 5.306 -10.677 1.00 95.69 109 PHE A N 1
ATOM 852 C CA . PHE A 1 109 ? 18.266 5.110 -9.266 1.00 95.69 109 PHE A CA 1
ATOM 853 C C . PHE A 1 109 ? 18.766 3.742 -8.819 1.00 95.69 109 PHE A C 1
ATOM 855 O O . PHE A 1 109 ? 18.558 2.752 -9.524 1.00 95.69 109 PHE A O 1
ATOM 862 N N . GLU A 1 110 ? 19.360 3.700 -7.630 1.00 95.00 110 GLU A N 1
ATOM 863 C CA . GLU A 1 110 ? 19.930 2.497 -7.026 1.00 95.00 110 GLU A CA 1
ATOM 864 C C . GLU A 1 110 ? 19.483 2.343 -5.574 1.00 95.00 110 GLU A C 1
ATOM 866 O O . GLU A 1 110 ? 19.236 3.326 -4.877 1.00 95.00 110 GLU A O 1
ATOM 871 N N . ASP A 1 111 ? 19.459 1.108 -5.068 1.00 93.19 111 ASP A N 1
ATOM 872 C CA . ASP A 1 111 ? 19.172 0.865 -3.646 1.00 93.19 111 ASP A CA 1
ATOM 873 C C . ASP A 1 111 ? 20.191 1.558 -2.724 1.00 93.19 111 ASP A C 1
ATOM 875 O O . ASP A 1 111 ? 19.841 2.153 -1.701 1.00 93.19 111 ASP A O 1
ATOM 879 N N . ALA A 1 112 ? 21.455 1.587 -3.159 1.00 93.56 112 ALA A N 1
ATOM 880 C CA . ALA A 1 112 ? 22.546 2.249 -2.454 1.00 93.56 112 ALA A CA 1
ATOM 881 C C . ALA A 1 112 ? 22.298 3.753 -2.224 1.00 93.56 112 ALA A C 1
ATOM 883 O O . ALA A 1 112 ? 22.859 4.325 -1.282 1.00 93.56 112 ALA A O 1
ATOM 884 N N . ASP A 1 113 ? 21.423 4.390 -3.011 1.00 93.88 113 ASP A N 1
ATOM 885 C CA . ASP A 1 113 ? 21.076 5.802 -2.856 1.00 93.88 113 ASP A CA 1
ATOM 886 C C . ASP A 1 113 ? 20.548 6.115 -1.459 1.00 93.88 113 ASP A C 1
ATOM 888 O O . ASP A 1 113 ? 20.894 7.150 -0.890 1.00 93.88 113 ASP A O 1
ATOM 892 N N . LEU A 1 114 ? 19.773 5.199 -0.868 1.00 91.81 114 LEU A N 1
ATOM 893 C CA . LEU A 1 114 ? 19.170 5.360 0.458 1.00 91.81 114 LEU A CA 1
ATOM 894 C C . LEU A 1 114 ? 20.197 5.404 1.595 1.00 91.81 114 LEU A C 1
ATOM 896 O O . LEU A 1 114 ? 19.858 5.754 2.727 1.00 91.81 114 LEU A O 1
ATOM 900 N N . THR A 1 115 ? 21.454 5.070 1.305 1.00 93.56 115 THR A N 1
ATOM 901 C CA . THR A 1 115 ? 22.570 5.106 2.259 1.00 93.56 115 THR A CA 1
ATOM 902 C C . THR A 1 115 ? 23.548 6.250 1.987 1.00 93.56 115 THR A C 1
ATOM 904 O O . THR A 1 115 ? 24.427 6.519 2.806 1.00 93.56 115 THR A O 1
ATOM 907 N N . ASN A 1 116 ? 23.378 6.976 0.879 1.00 94.50 116 ASN A N 1
ATOM 908 C CA . ASN A 1 116 ? 24.307 8.011 0.451 1.00 94.50 116 ASN A CA 1
ATOM 909 C C . ASN A 1 116 ? 23.865 9.411 0.915 1.00 94.50 116 ASN A C 1
ATOM 911 O O . ASN A 1 116 ? 23.023 10.071 0.301 1.00 94.50 116 ASN A O 1
ATOM 915 N N . ALA A 1 117 ? 24.492 9.903 1.985 1.00 94.38 117 ALA A N 1
ATOM 916 C CA . ALA A 1 117 ? 24.208 11.225 2.544 1.00 94.38 117 ALA A CA 1
ATOM 917 C C . ALA A 1 117 ? 24.532 12.388 1.584 1.00 94.38 117 ALA A C 1
ATOM 919 O O . ALA A 1 117 ? 23.877 13.428 1.656 1.00 94.38 117 ALA A O 1
ATOM 920 N N . ALA A 1 118 ? 25.497 12.225 0.669 1.00 94.38 118 ALA A N 1
ATOM 921 C CA . ALA A 1 118 ? 25.916 13.288 -0.250 1.00 94.38 118 ALA A CA 1
ATOM 922 C C . ALA A 1 118 ? 24.819 13.668 -1.257 1.00 94.38 118 ALA A C 1
ATOM 924 O O . ALA A 1 118 ? 24.758 14.809 -1.704 1.00 94.38 118 ALA A O 1
ATOM 925 N N . ILE A 1 119 ? 23.919 12.731 -1.563 1.00 93.56 119 ILE A N 1
ATOM 926 C CA . ILE A 1 119 ? 22.752 12.950 -2.429 1.00 93.56 119 ILE A CA 1
ATOM 927 C C . ILE A 1 119 ? 21.448 13.039 -1.628 1.00 93.56 119 ILE A C 1
ATOM 929 O O . ILE A 1 119 ? 20.371 12.760 -2.153 1.00 93.56 119 ILE A O 1
ATOM 933 N N . ASN A 1 120 ? 21.537 13.387 -0.338 1.00 91.94 120 ASN A N 1
ATOM 934 C CA . ASN A 1 120 ? 20.399 13.435 0.581 1.00 91.94 120 ASN A CA 1
ATOM 935 C C . ASN A 1 120 ? 19.589 12.123 0.584 1.00 91.94 120 ASN A C 1
ATOM 937 O O . ASN A 1 120 ? 18.358 12.131 0.521 1.00 91.94 120 ASN A O 1
ATOM 941 N N . TYR A 1 121 ? 20.294 10.989 0.614 1.00 92.62 121 TYR A N 1
ATOM 942 C CA . TYR A 1 121 ? 19.713 9.646 0.646 1.00 92.62 121 TYR A CA 1
ATOM 943 C C . TYR A 1 121 ? 18.748 9.372 -0.525 1.00 92.62 121 TYR A C 1
ATOM 945 O O . TYR A 1 121 ? 17.650 8.848 -0.343 1.00 92.62 121 TYR A O 1
ATOM 953 N N . GLY A 1 122 ? 19.115 9.835 -1.723 1.00 88.56 122 GLY A N 1
ATOM 954 C CA . GLY A 1 122 ? 18.306 9.746 -2.942 1.00 88.56 122 GLY A CA 1
ATOM 955 C C . GLY A 1 122 ? 17.198 10.801 -3.050 1.00 88.56 122 GLY A C 1
ATOM 956 O O . GLY A 1 122 ? 16.568 10.918 -4.101 1.00 88.56 122 GLY A O 1
ATOM 957 N N . GLY A 1 123 ? 16.947 11.581 -1.992 1.00 86.94 123 GLY A N 1
ATOM 958 C CA . GLY A 1 123 ? 15.981 12.684 -1.987 1.00 86.94 123 GLY A CA 1
ATOM 959 C C . GLY A 1 123 ? 14.518 12.262 -2.165 1.00 86.94 123 GLY A C 1
ATOM 960 O O . GLY A 1 123 ? 13.670 13.113 -2.441 1.00 86.94 123 GLY A O 1
ATOM 961 N N . ARG A 1 124 ? 14.211 10.967 -2.022 1.00 87.62 124 ARG A N 1
ATOM 962 C CA . ARG A 1 124 ? 12.879 10.385 -2.226 1.00 87.62 124 ARG A CA 1
ATOM 963 C C . ARG A 1 124 ? 12.311 9.805 -0.940 1.00 87.62 124 ARG A C 1
ATOM 965 O O . ARG A 1 124 ? 13.035 9.347 -0.064 1.00 87.62 124 ARG A O 1
ATOM 972 N N . GLN A 1 125 ? 10.987 9.826 -0.857 1.00 91.62 125 GLN A N 1
ATOM 973 C CA . GLN A 1 125 ? 10.235 9.172 0.208 1.00 91.62 125 GLN A CA 1
ATOM 974 C C . GLN A 1 125 ? 9.818 7.780 -0.266 1.00 91.62 125 GLN A C 1
ATOM 976 O O . GLN A 1 125 ? 9.407 7.628 -1.413 1.00 91.62 125 GLN A O 1
ATOM 981 N N . THR A 1 126 ? 9.923 6.783 0.611 1.00 90.19 126 THR A N 1
ATOM 982 C CA . THR A 1 126 ? 9.596 5.378 0.302 1.00 90.19 126 THR A CA 1
ATOM 983 C C . THR A 1 126 ? 8.192 4.979 0.753 1.00 90.19 126 THR A C 1
ATOM 985 O O . THR A 1 126 ? 7.826 3.815 0.644 1.00 90.19 126 THR A O 1
ATOM 988 N N . PHE A 1 127 ? 7.401 5.919 1.273 1.00 94.50 127 PHE A N 1
ATOM 989 C CA . PHE A 1 127 ? 6.052 5.650 1.764 1.00 94.50 127 PHE A CA 1
ATOM 990 C C . PHE A 1 127 ? 5.013 6.377 0.933 1.00 94.50 127 PHE A C 1
ATOM 992 O O . PHE A 1 127 ? 5.261 7.488 0.455 1.00 94.50 127 PHE A O 1
ATOM 999 N N . PHE A 1 128 ? 3.823 5.795 0.851 1.00 95.69 128 PHE A N 1
ATOM 1000 C CA . PHE A 1 128 ? 2.657 6.531 0.396 1.00 95.69 128 PHE A CA 1
ATOM 1001 C C . PHE A 1 128 ? 2.231 7.591 1.432 1.00 95.69 128 PHE A C 1
ATOM 1003 O O . PHE A 1 128 ? 2.354 7.368 2.642 1.00 95.69 128 PHE A O 1
ATOM 1010 N N . PRO A 1 129 ? 1.759 8.768 0.978 1.00 95.44 129 PRO A N 1
ATOM 1011 C CA . PRO A 1 129 ? 1.299 9.841 1.862 1.00 95.44 129 PRO A CA 1
ATOM 1012 C C . PRO A 1 129 ? -0.044 9.523 2.534 1.00 95.44 129 PRO A C 1
ATOM 1014 O O . PRO A 1 129 ? -0.347 10.108 3.574 1.00 95.44 129 PRO A O 1
ATOM 1017 N N . ASP A 1 130 ? -0.814 8.602 1.953 1.00 96.38 130 ASP A N 1
ATOM 1018 C CA . ASP A 1 130 ? -2.030 7.994 2.486 1.00 96.38 130 ASP A CA 1
ATOM 1019 C C . ASP A 1 130 ? -2.247 6.600 1.864 1.00 96.38 130 ASP A C 1
ATOM 1021 O O . ASP A 1 130 ? -1.401 6.113 1.110 1.00 96.38 130 ASP A O 1
ATOM 1025 N N . ALA A 1 131 ? -3.358 5.938 2.192 1.00 97.19 131 ALA A N 1
ATOM 1026 C CA . ALA A 1 131 ? -3.641 4.584 1.723 1.00 97.19 131 ALA A CA 1
ATOM 1027 C C . ALA A 1 131 ? -4.372 4.506 0.368 1.00 97.19 131 ALA A C 1
ATOM 1029 O O . ALA A 1 131 ? -4.584 3.401 -0.120 1.00 97.19 131 ALA A O 1
ATOM 1030 N N . SER A 1 132 ? -4.724 5.624 -0.275 1.00 97.25 132 SER A N 1
ATOM 1031 C CA . SER A 1 132 ? -5.517 5.606 -1.517 1.00 97.25 132 SER A CA 1
ATOM 1032 C C . SER A 1 132 ? -4.844 4.810 -2.632 1.00 97.25 132 SER A C 1
ATOM 1034 O O . SER A 1 132 ? -5.452 3.925 -3.233 1.00 97.25 132 SER A O 1
ATOM 1036 N N . ARG A 1 133 ? -3.549 5.061 -2.858 1.00 95.88 133 ARG A N 1
ATOM 1037 C CA . ARG A 1 133 ? -2.766 4.348 -3.868 1.00 95.88 133 ARG A CA 1
ATOM 1038 C C . ARG A 1 133 ? -2.576 2.871 -3.523 1.00 95.88 133 ARG A C 1
ATOM 1040 O O . ARG A 1 133 ? -2.641 2.032 -4.410 1.00 95.88 133 ARG A O 1
ATOM 1047 N N . LEU A 1 134 ? -2.376 2.560 -2.244 1.00 96.19 134 LEU A N 1
ATOM 1048 C CA . LEU A 1 134 ? -2.270 1.184 -1.756 1.00 96.19 134 LEU A CA 1
ATOM 1049 C C . LEU A 1 134 ? -3.557 0.395 -2.042 1.00 96.19 134 LEU A C 1
ATOM 1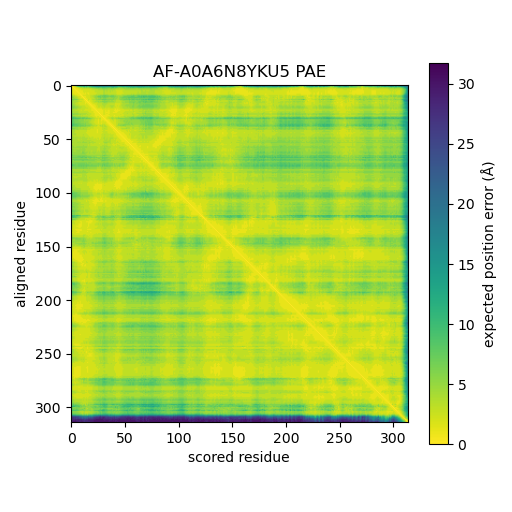051 O O . LEU A 1 134 ? -3.496 -0.722 -2.543 1.00 96.19 134 LEU A O 1
ATOM 1055 N N . PHE A 1 135 ? -4.717 0.993 -1.769 1.00 97.75 135 PHE A N 1
ATOM 1056 C CA . PHE A 1 135 ? -6.020 0.372 -2.008 1.00 97.75 135 PHE A CA 1
ATOM 1057 C C . PHE A 1 135 ? -6.290 0.197 -3.507 1.00 97.75 135 PHE A C 1
ATOM 1059 O O . PHE A 1 135 ? -6.721 -0.878 -3.914 1.00 97.75 135 PHE A O 1
ATOM 1066 N N . GLU A 1 136 ? -5.951 1.195 -4.333 1.00 96.75 136 GLU A N 1
ATOM 1067 C CA . GLU A 1 136 ? -6.010 1.079 -5.797 1.00 96.75 136 GLU A CA 1
ATOM 1068 C C . GLU A 1 136 ? -5.188 -0.120 -6.300 1.00 96.75 136 GLU A C 1
ATOM 1070 O O . GLU A 1 136 ? -5.672 -0.902 -7.116 1.00 96.75 136 GLU A O 1
ATOM 1075 N N . GLU A 1 137 ? -3.953 -0.290 -5.818 1.00 96.88 137 GLU A N 1
ATOM 1076 C CA . GLU A 1 137 ? -3.067 -1.375 -6.262 1.00 96.88 137 GLU A CA 1
ATOM 1077 C C . GLU A 1 137 ? -3.560 -2.767 -5.825 1.00 96.88 137 GLU A C 1
ATOM 1079 O O . GLU A 1 137 ? -3.463 -3.721 -6.610 1.00 96.88 137 GLU A O 1
ATOM 1084 N N . ILE A 1 138 ? -4.148 -2.877 -4.626 1.00 96.69 138 ILE A N 1
ATOM 1085 C CA . ILE A 1 138 ? -4.801 -4.105 -4.142 1.00 96.69 138 ILE A CA 1
ATOM 1086 C C . ILE A 1 138 ? -6.023 -4.433 -5.007 1.00 96.69 138 ILE A C 1
ATOM 1088 O O . ILE A 1 138 ? -6.129 -5.544 -5.528 1.00 96.69 138 ILE A O 1
ATOM 1092 N N . ASP A 1 139 ? -6.917 -3.468 -5.227 1.00 97.00 139 ASP A N 1
ATOM 1093 C CA . ASP A 1 139 ? -8.134 -3.678 -6.016 1.00 97.00 139 ASP A CA 1
ATOM 1094 C C . ASP A 1 139 ? -7.853 -3.918 -7.493 1.00 97.00 139 ASP A C 1
ATOM 1096 O O . ASP A 1 139 ? -8.604 -4.630 -8.158 1.00 97.00 139 ASP A O 1
ATOM 1100 N N . ARG A 1 140 ? -6.745 -3.395 -8.018 1.00 95.56 140 ARG A N 1
ATOM 1101 C CA . ARG A 1 140 ? -6.314 -3.686 -9.385 1.00 95.56 140 ARG A CA 1
ATOM 1102 C C . ARG A 1 140 ? -5.768 -5.109 -9.546 1.00 95.56 140 ARG A C 1
ATOM 1104 O O . ARG A 1 140 ? -5.623 -5.576 -10.680 1.00 95.56 140 ARG A O 1
ATOM 1111 N N . GLY A 1 141 ? -5.497 -5.790 -8.432 1.00 95.31 141 GLY A N 1
ATOM 1112 C CA . GLY A 1 141 ? -4.991 -7.154 -8.376 1.00 95.31 141 GLY A CA 1
ATOM 1113 C C . GLY A 1 141 ? -3.519 -7.275 -8.770 1.00 95.31 141 GLY A C 1
ATOM 1114 O O . GLY A 1 141 ? -3.115 -8.297 -9.326 1.00 95.31 141 GLY A O 1
ATOM 1115 N N . LEU A 1 142 ? -2.715 -6.228 -8.536 1.00 95.06 142 LEU A N 1
ATOM 1116 C CA . LEU A 1 142 ? -1.313 -6.189 -8.980 1.00 95.06 142 LEU A CA 1
ATOM 1117 C C . LEU A 1 142 ? -0.421 -7.167 -8.209 1.00 95.06 142 LEU A C 1
ATOM 1119 O O . LEU A 1 142 ? 0.496 -7.742 -8.790 1.00 95.06 142 LEU A O 1
ATOM 1123 N N . ALA A 1 143 ? -0.709 -7.378 -6.923 1.00 90.12 143 ALA A N 1
ATOM 1124 C CA . ALA A 1 143 ? -0.012 -8.346 -6.074 1.00 90.12 143 ALA A CA 1
ATOM 1125 C C . ALA A 1 143 ? -0.681 -9.737 -6.057 1.00 90.12 143 ALA A C 1
ATOM 1127 O O . ALA A 1 143 ? -0.111 -10.696 -5.538 1.00 90.12 143 ALA A O 1
ATOM 1128 N N . GLY A 1 144 ? -1.881 -9.868 -6.627 1.00 91.81 144 GLY A N 1
ATOM 1129 C CA . GLY A 1 144 ? -2.658 -11.104 -6.621 1.00 91.81 144 GLY A CA 1
ATOM 1130 C C . GLY A 1 144 ? -4.145 -10.860 -6.864 1.00 91.81 144 GLY A C 1
ATOM 1131 O O . GLY A 1 144 ? -4.621 -9.733 -6.790 1.00 91.81 144 GLY A O 1
ATOM 1132 N N . ARG A 1 145 ? -4.881 -11.932 -7.164 1.00 92.94 145 ARG A N 1
ATOM 1133 C CA . ARG A 1 145 ? -6.343 -11.920 -7.346 1.00 92.94 145 ARG A CA 1
ATOM 1134 C C . ARG A 1 145 ? -7.022 -12.627 -6.174 1.00 92.94 145 ARG A C 1
ATOM 1136 O O . ARG A 1 145 ? -6.375 -13.394 -5.458 1.00 92.94 145 ARG A O 1
ATOM 1143 N N . GLY A 1 146 ? -8.319 -12.389 -6.015 1.00 90.81 146 GLY A N 1
ATOM 1144 C CA . GLY A 1 146 ? -9.186 -13.121 -5.100 1.00 90.81 146 GLY A CA 1
ATOM 1145 C C . GLY A 1 146 ? -9.195 -14.625 -5.372 1.00 90.81 146 GLY A C 1
ATOM 1146 O O . GLY A 1 146 ? -8.734 -15.100 -6.414 1.00 90.81 146 GLY A O 1
ATOM 1147 N N . HIS A 1 147 ? -9.734 -15.396 -4.425 1.00 89.62 147 HIS A N 1
ATOM 1148 C CA . HIS A 1 147 ? -9.789 -16.860 -4.537 1.00 89.62 147 HIS A CA 1
ATOM 1149 C C . HIS A 1 147 ? -10.632 -17.338 -5.733 1.00 89.62 147 HIS A C 1
ATOM 1151 O O . HIS A 1 147 ? -10.349 -18.378 -6.319 1.00 89.62 147 HIS A O 1
ATOM 1157 N N . ASP A 1 148 ? -11.629 -16.546 -6.120 1.00 93.19 148 ASP A N 1
ATOM 1158 C CA . ASP A 1 148 ? -12.467 -16.728 -7.309 1.00 93.19 148 ASP A CA 1
ATOM 1159 C C . ASP A 1 148 ? -11.785 -16.272 -8.616 1.00 93.19 148 ASP A C 1
ATOM 1161 O O . ASP A 1 148 ? -12.357 -16.405 -9.696 1.00 93.19 148 ASP A O 1
ATOM 1165 N N . GLY A 1 149 ? -10.563 -15.738 -8.534 1.00 93.38 149 GLY A N 1
ATOM 1166 C CA . GLY A 1 149 ? -9.822 -15.182 -9.660 1.00 93.38 149 GLY A CA 1
ATOM 1167 C C . GLY A 1 149 ? -10.216 -13.751 -10.036 1.00 93.38 149 GLY A C 1
ATOM 1168 O O . GLY A 1 149 ? -9.696 -13.248 -11.033 1.00 93.38 149 GLY A O 1
ATOM 1169 N N . ALA A 1 150 ? -11.090 -13.085 -9.273 1.00 95.31 150 ALA A N 1
ATOM 1170 C CA . ALA A 1 150 ? -11.501 -11.704 -9.519 1.00 95.31 150 ALA A CA 1
ATOM 1171 C C . ALA A 1 150 ? -10.569 -10.679 -8.844 1.00 95.31 150 ALA A C 1
ATOM 1173 O O . ALA A 1 150 ? -9.784 -11.000 -7.953 1.00 95.31 150 ALA A O 1
ATOM 1174 N N . ALA A 1 151 ? -10.647 -9.425 -9.288 1.00 95.00 151 ALA A N 1
ATOM 1175 C CA . ALA A 1 151 ? -9.989 -8.284 -8.649 1.00 95.00 151 ALA A CA 1
ATOM 1176 C C . ALA A 1 151 ? -10.989 -7.536 -7.738 1.00 95.00 151 ALA A C 1
ATOM 1178 O O . ALA A 1 151 ? -12.057 -8.068 -7.425 1.00 95.00 151 ALA A O 1
ATOM 1179 N N . SER A 1 152 ? -10.672 -6.316 -7.307 1.00 95.81 152 SER A N 1
ATOM 1180 C CA . SER A 1 152 ? -11.595 -5.443 -6.564 1.00 95.81 152 SER A CA 1
ATOM 1181 C C . SER A 1 152 ? -12.078 -6.046 -5.236 1.00 95.81 152 SER A C 1
ATOM 1183 O O . SER A 1 152 ? -13.274 -6.054 -4.945 1.00 95.81 152 SER A O 1
ATOM 1185 N N . GLU A 1 153 ? -11.175 -6.666 -4.472 1.00 95.44 153 GLU A N 1
ATOM 1186 C CA . GLU A 1 153 ? -11.508 -7.284 -3.179 1.00 95.44 153 GLU A CA 1
ATOM 1187 C C . GLU A 1 153 ? -12.013 -6.257 -2.157 1.00 95.44 153 GLU A C 1
ATOM 1189 O O . GLU A 1 153 ? -12.973 -6.549 -1.451 1.00 95.44 153 GLU A O 1
ATOM 1194 N N . LEU A 1 154 ? -11.406 -5.071 -2.084 1.00 97.44 154 LEU A N 1
ATOM 1195 C CA . LEU A 1 154 ? -11.772 -4.012 -1.145 1.00 97.44 154 LEU A CA 1
ATOM 1196 C C . LEU A 1 154 ? -13.006 -3.258 -1.631 1.00 97.44 154 LEU A C 1
ATOM 1198 O O . LEU A 1 154 ? -13.964 -3.142 -0.868 1.00 97.44 154 LEU A O 1
ATOM 1202 N N . ASP A 1 155 ? -13.044 -2.837 -2.900 1.00 96.62 155 ASP A N 1
ATOM 1203 C CA . ASP A 1 155 ? -14.227 -2.173 -3.468 1.00 96.62 155 ASP A CA 1
ATOM 1204 C C . ASP A 1 155 ? -15.505 -3.001 -3.253 1.00 96.62 155 ASP A C 1
ATOM 1206 O O . ASP A 1 155 ? -16.552 -2.459 -2.907 1.00 96.62 155 ASP A O 1
ATOM 1210 N N . ARG A 1 156 ? -15.448 -4.332 -3.379 1.00 95.75 156 ARG A N 1
ATOM 1211 C CA . ARG A 1 156 ? -16.620 -5.191 -3.136 1.00 95.75 156 ARG A CA 1
ATOM 1212 C C . ARG A 1 156 ? -17.096 -5.201 -1.677 1.00 95.75 156 ARG A C 1
ATOM 1214 O O . ARG A 1 156 ? -18.250 -5.561 -1.444 1.00 95.75 156 ARG A O 1
ATOM 1221 N N . ILE A 1 157 ? -16.246 -4.834 -0.717 1.00 97.31 157 ILE A N 1
ATOM 1222 C CA . ILE A 1 157 ? -16.539 -4.875 0.721 1.00 97.31 157 ILE A CA 1
ATOM 1223 C C . ILE A 1 157 ? -17.158 -3.561 1.210 1.00 97.31 157 ILE A C 1
ATOM 1225 O O . ILE A 1 157 ? -18.182 -3.599 1.893 1.00 97.31 157 ILE A O 1
ATOM 1229 N N . ALA A 1 158 ? -16.540 -2.418 0.905 1.00 98.31 158 ALA A N 1
ATOM 1230 C CA . ALA A 1 158 ? -16.907 -1.125 1.483 1.00 98.31 158 ALA A CA 1
ATOM 1231 C C . ALA A 1 158 ? -16.464 0.055 0.603 1.00 98.31 158 ALA A C 1
ATOM 1233 O O . ALA A 1 158 ? -15.624 -0.094 -0.280 1.00 98.31 158 ALA A O 1
ATOM 1234 N N . ASP A 1 159 ? -17.011 1.236 0.886 1.00 98.31 159 ASP A N 1
ATOM 1235 C CA . ASP A 1 159 ? -16.458 2.511 0.430 1.00 98.31 159 ASP A CA 1
ATOM 1236 C C . ASP A 1 159 ? -15.451 3.029 1.474 1.00 98.31 159 ASP A C 1
ATOM 1238 O O . ASP A 1 159 ? -15.675 2.904 2.683 1.00 98.31 159 ASP A O 1
ATOM 1242 N N . TYR A 1 160 ? -14.343 3.627 1.025 1.00 98.56 160 TYR A N 1
ATOM 1243 C CA . TYR A 1 160 ? -13.241 4.036 1.903 1.00 98.56 160 TYR A CA 1
ATOM 1244 C C . TYR A 1 160 ? -12.934 5.525 1.798 1.00 98.56 160 TYR A C 1
ATOM 1246 O O . TYR A 1 160 ? -12.747 6.048 0.701 1.00 98.56 160 TYR A O 1
ATOM 1254 N N . ASP A 1 161 ? -12.784 6.177 2.951 1.00 98.50 161 ASP A N 1
ATOM 1255 C CA . ASP A 1 161 ? -12.279 7.547 3.041 1.00 98.50 161 ASP A CA 1
ATOM 1256 C C . ASP A 1 161 ? -10.885 7.549 3.677 1.00 98.50 161 ASP A C 1
ATOM 1258 O O . ASP A 1 161 ? -10.667 7.021 4.771 1.00 98.50 161 ASP A O 1
ATOM 1262 N N . PHE A 1 162 ? -9.917 8.155 2.990 1.00 98.31 162 PHE A N 1
ATOM 1263 C CA . PHE A 1 162 ? -8.518 8.170 3.414 1.00 98.31 162 PHE A CA 1
ATOM 1264 C C . PHE A 1 162 ? -8.198 9.447 4.183 1.00 98.31 162 PHE A C 1
ATOM 1266 O O . PHE A 1 162 ? -8.277 10.552 3.645 1.00 98.31 162 PHE A O 1
ATOM 1273 N N . VAL A 1 163 ? -7.787 9.301 5.443 1.00 97.94 163 VAL A N 1
ATOM 1274 C CA . VAL A 1 163 ? -7.528 10.436 6.332 1.00 97.94 163 VAL A CA 1
ATOM 1275 C C . VAL A 1 163 ? -6.069 10.437 6.779 1.00 97.94 163 VAL A C 1
ATOM 1277 O O . VAL A 1 163 ? -5.564 9.491 7.389 1.00 97.94 163 VAL A O 1
ATOM 1280 N N . ARG A 1 164 ? -5.367 11.533 6.487 1.00 96.19 164 ARG A N 1
ATOM 1281 C CA . ARG A 1 164 ? -3.965 11.740 6.869 1.00 96.19 164 ARG A CA 1
ATOM 1282 C C . ARG A 1 164 ? -3.900 12.326 8.277 1.00 96.19 164 ARG A C 1
ATOM 1284 O O . ARG A 1 164 ? -4.181 13.504 8.462 1.00 96.19 164 ARG A O 1
ATOM 1291 N N . VAL A 1 165 ? -3.533 11.503 9.262 1.00 95.75 165 VAL A N 1
ATOM 1292 C CA . VAL A 1 165 ? -3.468 11.922 10.677 1.00 95.75 165 VAL A CA 1
ATOM 1293 C C . VAL A 1 165 ? -2.029 12.187 11.098 1.00 95.75 165 VAL A C 1
ATOM 1295 O O . VAL A 1 165 ? -1.683 13.284 11.529 1.00 95.75 165 VAL A O 1
ATOM 1298 N N . LEU A 1 166 ? -1.176 11.176 10.947 1.00 95.12 166 LEU A N 1
ATOM 1299 C CA . LEU A 1 166 ? 0.257 11.244 11.212 1.00 95.12 166 LEU A CA 1
ATOM 1300 C C . LEU A 1 166 ? 0.994 10.511 10.084 1.00 95.12 166 LEU A C 1
ATOM 1302 O O . LEU A 1 166 ? 1.732 9.574 10.367 1.00 95.12 166 LEU A O 1
ATOM 1306 N N . PRO A 1 167 ? 0.775 10.866 8.808 1.00 96.12 167 PRO A N 1
ATOM 1307 C CA . PRO A 1 167 ? 1.194 10.037 7.683 1.00 96.12 167 PRO A CA 1
ATOM 1308 C C . PRO A 1 167 ? 2.715 9.806 7.668 1.00 96.12 167 PRO A C 1
ATOM 1310 O O . PRO A 1 167 ? 3.476 10.652 8.141 1.00 96.12 167 PRO A O 1
ATOM 1313 N N . PRO A 1 168 ? 3.211 8.687 7.114 1.00 94.94 168 PRO A N 1
ATOM 1314 C CA . PRO A 1 168 ? 4.647 8.406 7.053 1.00 94.94 168 PRO A CA 1
ATOM 1315 C C . PRO A 1 168 ? 5.385 9.195 5.958 1.00 94.94 168 PRO A C 1
ATOM 1317 O O . PRO A 1 168 ? 6.608 9.305 6.013 1.00 94.94 168 PRO A O 1
ATOM 1320 N N . ALA A 1 169 ? 4.659 9.758 4.990 1.00 95.75 169 ALA A N 1
ATOM 1321 C CA . ALA A 1 169 ? 5.181 10.606 3.924 1.00 95.75 169 ALA A CA 1
ATOM 1322 C C . ALA A 1 169 ? 4.312 11.853 3.716 1.00 95.75 169 ALA A C 1
ATOM 1324 O O . ALA A 1 169 ? 3.150 11.907 4.132 1.00 95.75 169 ALA A O 1
ATOM 1325 N N . GLY A 1 170 ? 4.889 12.862 3.063 1.00 95.75 170 GLY A N 1
ATOM 1326 C CA . GLY A 1 170 ? 4.226 14.143 2.870 1.00 95.75 170 GLY A CA 1
ATOM 1327 C C . GLY A 1 170 ? 4.651 14.959 1.655 1.00 95.75 170 GLY A C 1
ATOM 1328 O O . GLY A 1 170 ? 5.667 14.708 1.004 1.00 95.75 170 GLY A O 1
ATOM 1329 N N . TYR A 1 171 ? 3.852 15.974 1.347 1.00 95.81 171 TYR A N 1
ATOM 1330 C CA . TYR A 1 171 ? 4.001 16.853 0.194 1.00 95.81 171 TYR A CA 1
ATOM 1331 C C . TYR A 1 171 ? 4.875 18.062 0.539 1.00 95.81 171 TYR A C 1
ATOM 1333 O O . TYR A 1 171 ? 4.396 19.167 0.788 1.00 95.81 171 TYR A O 1
ATOM 1341 N N . THR A 1 172 ? 6.194 17.880 0.508 1.00 94.44 172 THR A N 1
ATOM 1342 C CA . THR A 1 172 ? 7.160 18.935 0.884 1.00 94.44 172 THR A CA 1
ATOM 1343 C C . THR A 1 172 ? 7.063 20.200 0.028 1.00 94.44 172 THR A C 1
ATOM 1345 O O . THR A 1 172 ? 7.364 21.298 0.490 1.00 94.44 172 THR A O 1
ATOM 1348 N N . LYS A 1 173 ? 6.596 20.077 -1.220 1.00 94.81 173 LYS A N 1
ATOM 1349 C CA . LYS A 1 173 ? 6.338 21.216 -2.117 1.00 94.81 173 LYS A CA 1
ATOM 1350 C C . LYS A 1 173 ? 5.033 21.957 -1.818 1.00 94.81 173 LYS A C 1
ATOM 1352 O O . LYS A 1 173 ? 4.847 23.054 -2.326 1.00 94.81 173 LYS A O 1
ATOM 1357 N N . GLN A 1 174 ? 4.174 21.389 -0.977 1.00 96.31 174 GLN A N 1
ATOM 1358 C CA . GLN A 1 174 ? 2.942 22.006 -0.477 1.00 96.31 174 GLN A CA 1
ATOM 1359 C C . GLN A 1 174 ? 3.113 22.542 0.959 1.00 96.31 174 GLN A C 1
ATOM 1361 O O . GLN A 1 174 ? 2.137 22.884 1.615 1.00 96.31 174 GLN A O 1
ATOM 1366 N N . GLY A 1 175 ? 4.355 22.635 1.454 1.00 96.50 175 GLY A N 1
ATOM 1367 C CA . GLY A 1 175 ? 4.676 23.222 2.761 1.00 96.50 175 GLY A CA 1
ATOM 1368 C C . GLY A 1 175 ? 4.750 22.231 3.926 1.00 96.50 175 GLY A C 1
ATOM 1369 O O . GLY A 1 175 ? 5.025 22.652 5.053 1.00 96.50 175 GLY A O 1
ATOM 1370 N N . GLU A 1 176 ? 4.554 20.934 3.676 1.00 96.62 176 GLU A N 1
ATOM 1371 C CA . GLU A 1 176 ? 4.673 19.904 4.710 1.00 96.62 176 GLU A CA 1
ATOM 1372 C C . GLU A 1 176 ? 6.135 19.643 5.105 1.00 96.62 176 GLU A C 1
ATOM 1374 O O . GLU A 1 176 ? 7.042 19.611 4.268 1.00 96.62 176 GLU A O 1
ATOM 1379 N N . ALA A 1 177 ? 6.365 19.402 6.394 1.00 94.56 177 ALA A N 1
ATOM 1380 C CA . ALA A 1 177 ? 7.679 19.169 6.974 1.00 94.56 177 ALA A CA 1
ATOM 1381 C C . ALA A 1 177 ? 7.741 17.856 7.769 1.00 94.56 177 ALA A C 1
ATOM 1383 O O . ALA A 1 177 ? 6.883 17.557 8.607 1.00 94.56 177 ALA A O 1
ATOM 1384 N N . ALA A 1 178 ? 8.820 17.098 7.553 1.00 93.69 178 ALA A N 1
ATOM 1385 C CA . ALA A 1 178 ? 9.085 15.857 8.273 1.00 93.69 178 ALA A CA 1
ATOM 1386 C C . ALA A 1 178 ? 9.261 16.125 9.779 1.00 93.69 178 ALA A C 1
ATOM 1388 O O . ALA A 1 178 ? 10.056 16.974 10.182 1.00 93.69 178 ALA A O 1
ATOM 1389 N N . GLY A 1 179 ? 8.558 15.365 10.617 1.00 92.69 179 GLY A N 1
ATOM 1390 C CA . GLY A 1 179 ? 8.540 15.497 12.076 1.00 92.69 179 GLY A CA 1
ATOM 1391 C C . GLY A 1 179 ? 7.497 16.485 12.602 1.00 92.69 179 GLY A C 1
ATOM 1392 O O . GLY A 1 179 ? 7.333 16.596 13.816 1.00 92.69 179 GLY A O 1
ATOM 1393 N N . ARG A 1 180 ? 6.783 17.181 11.709 1.00 92.75 180 ARG A N 1
ATOM 1394 C CA . ARG A 1 180 ? 5.654 18.054 12.051 1.00 92.75 180 ARG A CA 1
ATOM 1395 C C . ARG A 1 180 ? 4.363 17.565 11.405 1.00 92.75 180 ARG A C 1
ATOM 1397 O O . ARG A 1 180 ? 3.394 17.328 12.121 1.00 92.75 180 ARG A O 1
ATOM 1404 N N . ASP A 1 181 ? 4.402 17.400 10.085 1.00 94.56 181 ASP A N 1
ATOM 1405 C CA . ASP A 1 181 ? 3.238 17.099 9.245 1.00 94.56 181 ASP A CA 1
ATOM 1406 C C . ASP A 1 181 ? 3.235 15.629 8.785 1.00 94.56 181 ASP A C 1
ATOM 1408 O O . ASP A 1 181 ? 2.178 15.039 8.592 1.00 94.56 181 ASP A O 1
ATOM 1412 N N . PHE A 1 182 ? 4.415 15.005 8.675 1.00 95.38 182 PHE A N 1
ATOM 1413 C CA . PHE A 1 182 ? 4.570 13.579 8.367 1.00 95.38 182 PHE A CA 1
ATOM 1414 C C . PHE A 1 182 ? 5.788 12.967 9.077 1.00 95.38 182 PHE A C 1
ATOM 1416 O O . PHE A 1 182 ? 6.731 13.674 9.437 1.00 95.38 182 PHE A O 1
ATOM 1423 N N . PHE A 1 183 ? 5.787 11.651 9.295 1.00 94.94 183 PHE A N 1
ATOM 1424 C CA . PHE A 1 183 ? 6.723 10.947 10.179 1.00 94.94 183 PHE A CA 1
ATOM 1425 C C . PHE A 1 183 ? 7.328 9.706 9.499 1.00 94.94 183 PHE A C 1
ATOM 1427 O O . PHE A 1 183 ? 6.874 8.583 9.748 1.00 94.94 183 PHE A O 1
ATOM 1434 N N . PRO A 1 184 ? 8.361 9.881 8.654 1.00 92.31 184 PRO A N 1
ATOM 1435 C CA . PRO A 1 184 ? 9.012 8.766 7.973 1.00 92.31 184 PRO A CA 1
ATOM 1436 C C . PRO A 1 184 ? 9.859 7.946 8.951 1.00 92.31 184 PRO A C 1
ATOM 1438 O O . PRO A 1 184 ? 10.320 8.460 9.973 1.00 92.31 184 PRO A O 1
ATOM 1441 N N . TYR A 1 185 ? 10.126 6.677 8.624 1.00 88.12 185 TYR A N 1
ATOM 1442 C CA . TYR A 1 185 ? 11.188 5.897 9.286 1.00 88.12 185 TYR A CA 1
ATOM 1443 C C . TYR A 1 185 ? 12.349 5.526 8.357 1.00 88.12 185 TYR A C 1
ATOM 1445 O O . TYR A 1 185 ? 13.425 5.191 8.854 1.00 88.12 185 TYR A O 1
ATOM 1453 N N . SER A 1 186 ? 12.126 5.553 7.041 1.00 88.69 186 SER A N 1
ATOM 1454 C CA . SER A 1 186 ? 13.103 5.204 6.009 1.00 88.69 186 SER A CA 1
ATOM 1455 C C . SER A 1 186 ? 13.303 6.387 5.050 1.00 88.69 186 SER A C 1
ATOM 1457 O O . SER A 1 186 ? 12.317 7.061 4.740 1.00 88.69 186 SER A O 1
ATOM 1459 N N . PRO A 1 187 ? 14.537 6.654 4.585 1.00 89.50 187 PRO A N 1
ATOM 1460 C CA . PRO A 1 187 ? 15.790 6.046 5.045 1.00 89.50 187 PRO A CA 1
ATOM 1461 C C . PRO A 1 187 ? 16.064 6.379 6.522 1.00 89.50 187 PRO A C 1
ATOM 1463 O O . PRO A 1 187 ? 15.682 7.443 7.012 1.00 89.50 187 PRO A O 1
ATOM 1466 N N . ARG A 1 188 ? 16.699 5.451 7.257 1.00 87.94 188 ARG A N 1
ATOM 1467 C CA . ARG A 1 188 ? 16.850 5.524 8.730 1.00 87.94 188 ARG A CA 1
ATOM 1468 C C . ARG A 1 188 ? 17.377 6.876 9.243 1.00 87.94 188 ARG A C 1
ATOM 1470 O O . ARG A 1 188 ? 16.806 7.367 10.217 1.00 87.94 188 ARG A O 1
ATOM 1477 N N . PRO A 1 189 ? 18.383 7.517 8.612 1.00 90.62 189 PRO A N 1
ATOM 1478 C CA . PRO A 1 189 ? 18.876 8.824 9.057 1.00 90.62 189 PRO A CA 1
ATOM 1479 C C . PRO A 1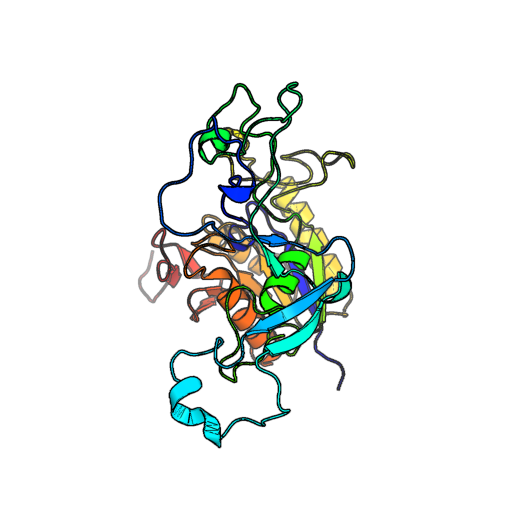 189 ? 17.856 9.969 8.947 1.00 90.62 189 PRO A C 1
ATOM 1481 O O . PRO A 1 189 ? 17.971 10.962 9.662 1.00 90.62 189 PRO A O 1
ATOM 1484 N N . LEU A 1 190 ? 16.850 9.846 8.074 1.00 89.62 190 LEU A N 1
ATOM 1485 C CA . LEU A 1 190 ? 15.777 10.834 7.911 1.00 89.62 190 LEU A CA 1
ATOM 1486 C C . LEU A 1 190 ? 14.562 10.550 8.804 1.00 89.62 190 LEU A C 1
ATOM 1488 O O . LEU A 1 190 ? 13.617 11.343 8.816 1.00 89.62 190 LEU A O 1
ATOM 1492 N N . GLY A 1 191 ? 14.595 9.454 9.568 1.00 91.19 191 GLY A N 1
ATOM 1493 C CA . GLY A 1 191 ? 13.505 9.030 10.433 1.00 91.19 191 GLY A CA 1
ATOM 1494 C C . GLY A 1 191 ? 13.094 10.099 11.448 1.00 91.19 191 GLY A C 1
ATOM 1495 O O . GLY A 1 191 ? 13.929 10.822 12.000 1.00 91.19 191 GLY A O 1
ATOM 1496 N N . LYS A 1 192 ? 11.788 10.197 11.706 1.00 93.06 192 LYS A N 1
ATOM 1497 C CA . LYS A 1 192 ? 11.208 11.117 12.689 1.00 93.06 192 LYS A CA 1
ATOM 1498 C C . LYS A 1 192 ? 10.378 10.358 13.709 1.00 93.06 192 LYS A C 1
ATOM 1500 O O . LYS A 1 192 ? 9.698 9.385 13.391 1.00 93.06 192 LYS A O 1
ATOM 1505 N N . PHE A 1 193 ? 10.451 10.829 14.946 1.00 87.81 193 PHE A N 1
ATOM 1506 C CA . PHE A 1 193 ? 9.683 10.298 16.062 1.00 87.81 193 PHE A CA 1
ATOM 1507 C C . PHE A 1 193 ? 8.513 11.217 16.379 1.00 87.81 193 PHE A C 1
ATOM 1509 O O . PHE A 1 193 ? 8.526 12.410 16.073 1.00 87.81 193 PHE A O 1
ATOM 1516 N N . LEU A 1 194 ? 7.496 10.626 16.988 1.00 89.81 194 LEU A N 1
ATOM 1517 C CA . LEU A 1 194 ? 6.307 11.331 17.428 1.00 89.81 194 LEU A CA 1
ATOM 1518 C C . LEU A 1 194 ? 6.593 12.128 18.696 1.00 89.81 194 LEU A C 1
ATOM 1520 O O . LEU A 1 194 ? 7.429 11.747 19.512 1.00 89.81 194 LEU A O 1
ATOM 1524 N N . SER A 1 195 ? 5.840 13.209 18.876 1.00 89.56 195 SER A N 1
ATOM 1525 C CA . SER A 1 195 ? 5.712 13.881 20.168 1.00 89.56 195 SER A CA 1
ATOM 1526 C C . SER A 1 195 ? 4.364 13.541 20.799 1.00 89.56 195 SER A C 1
ATOM 1528 O O . SER A 1 195 ? 3.394 13.274 20.088 1.00 89.56 195 SER A O 1
ATOM 1530 N N . ASN A 1 196 ? 4.264 13.642 22.126 1.00 89.81 196 ASN A N 1
ATOM 1531 C CA . ASN A 1 196 ? 2.990 13.463 22.836 1.00 89.81 196 ASN A CA 1
ATOM 1532 C C . ASN A 1 196 ? 1.909 14.428 22.319 1.00 89.81 196 ASN A C 1
ATOM 1534 O O . ASN A 1 196 ? 0.749 14.054 22.185 1.00 89.81 196 ASN A O 1
ATOM 1538 N N . ALA A 1 197 ? 2.298 15.653 21.950 1.00 91.88 197 ALA A N 1
ATOM 1539 C CA . ALA A 1 197 ? 1.389 16.623 21.348 1.00 91.88 197 ALA A CA 1
ATOM 1540 C C . ALA A 1 197 ? 0.860 16.165 19.977 1.00 91.88 197 ALA A C 1
ATOM 1542 O O . ALA A 1 197 ? -0.293 16.434 19.651 1.00 91.88 197 ALA A O 1
ATOM 1543 N N . ALA A 1 198 ? 1.675 15.472 19.173 1.00 92.75 198 ALA A N 1
ATOM 1544 C CA . ALA A 1 198 ? 1.223 14.890 17.911 1.00 92.75 198 ALA A CA 1
ATOM 1545 C C . ALA A 1 198 ? 0.200 13.767 18.147 1.00 92.75 198 ALA A C 1
ATOM 1547 O O . ALA A 1 198 ? -0.823 13.741 17.469 1.00 92.75 198 ALA A O 1
ATOM 1548 N N . MET A 1 199 ? 0.420 12.914 19.153 1.00 92.69 199 MET A N 1
ATOM 1549 C CA . MET A 1 199 ? -0.541 11.871 19.535 1.00 92.69 199 MET A CA 1
ATOM 1550 C C . MET A 1 199 ? -1.860 12.446 20.059 1.00 92.69 199 MET A C 1
ATOM 1552 O O . MET A 1 199 ? -2.922 11.984 19.660 1.00 92.69 199 MET A O 1
ATOM 1556 N N . ALA A 1 200 ? -1.821 13.496 20.884 1.00 94.50 200 ALA A N 1
ATOM 1557 C CA . ALA A 1 200 ? -3.037 14.169 21.344 1.00 94.50 200 ALA A CA 1
ATOM 1558 C C . ALA A 1 200 ? -3.837 14.782 20.179 1.00 94.50 200 ALA A C 1
ATOM 1560 O O . ALA A 1 200 ? -5.058 14.663 20.129 1.00 94.50 200 ALA A O 1
ATOM 1561 N N . ARG A 1 201 ? -3.155 15.391 19.196 1.00 94.94 201 ARG A N 1
ATOM 1562 C CA . ARG A 1 201 ? -3.818 15.867 17.970 1.00 94.94 201 ARG A CA 1
ATOM 1563 C C . ARG A 1 201 ? -4.425 14.722 17.164 1.00 94.94 201 ARG A C 1
ATOM 1565 O O . ARG A 1 201 ? -5.522 14.889 16.646 1.00 94.94 201 ARG A O 1
ATOM 1572 N N . ALA A 1 202 ? -3.738 13.584 17.073 1.00 95.69 202 ALA A N 1
ATOM 1573 C CA . ALA A 1 202 ? -4.248 12.415 16.367 1.00 95.69 202 ALA A CA 1
ATOM 1574 C C . ALA A 1 202 ? -5.558 11.906 16.977 1.00 95.69 202 ALA A C 1
ATOM 1576 O O . ALA A 1 202 ? -6.503 11.673 16.233 1.00 95.69 202 ALA A O 1
ATOM 1577 N N . VAL A 1 203 ? -5.645 11.831 18.310 1.00 97.75 203 VAL A N 1
ATOM 1578 C CA . VAL A 1 203 ? -6.885 11.474 19.022 1.00 97.75 203 VAL A CA 1
ATOM 1579 C C . VAL A 1 203 ? -8.025 12.412 18.631 1.00 97.75 203 VAL A C 1
ATOM 1581 O O . VAL A 1 203 ? -9.079 11.940 18.224 1.00 97.75 203 VAL A O 1
ATOM 1584 N N . ASN A 1 204 ? -7.799 13.730 18.664 1.00 97.81 204 ASN A N 1
ATOM 1585 C CA . ASN A 1 204 ? -8.833 14.706 18.307 1.00 97.81 204 ASN A CA 1
ATOM 1586 C C . ASN A 1 204 ? -9.303 14.560 16.852 1.00 97.81 204 ASN A C 1
ATOM 1588 O O . ASN A 1 204 ? -10.499 14.633 16.591 1.00 97.81 204 ASN A O 1
ATOM 1592 N N . ILE A 1 205 ? -8.378 14.348 15.908 1.00 97.75 205 ILE A N 1
ATOM 1593 C CA . ILE A 1 205 ? -8.712 14.162 14.486 1.00 97.75 205 ILE A CA 1
ATOM 1594 C C . ILE A 1 205 ? -9.526 12.880 14.293 1.00 97.75 205 ILE A C 1
ATOM 1596 O O . ILE A 1 205 ? -10.537 12.899 13.592 1.00 97.75 205 ILE A O 1
ATOM 1600 N N . VAL A 1 206 ? -9.099 11.774 14.910 1.00 98.25 206 VAL A N 1
ATOM 1601 C CA . VAL A 1 206 ? -9.792 10.485 14.805 1.00 98.25 206 VAL A CA 1
ATOM 1602 C C . VAL A 1 206 ? -11.182 10.580 15.430 1.00 98.25 206 VAL A C 1
ATOM 1604 O O . VAL A 1 206 ? -12.147 10.275 14.736 1.00 98.25 206 VAL A O 1
ATOM 1607 N N . GLN A 1 207 ? -11.303 11.087 16.665 1.00 98.38 207 GLN A N 1
ATOM 1608 C CA . GLN A 1 207 ? -12.591 11.263 17.350 1.00 98.38 207 GLN A CA 1
ATOM 1609 C C . GLN A 1 207 ? -13.542 12.144 16.529 1.00 98.38 207 GLN A C 1
ATOM 1611 O O . GLN A 1 207 ? -14.658 11.740 16.230 1.00 98.38 207 GLN A O 1
ATOM 1616 N N . GLN A 1 208 ? -13.075 13.306 16.059 1.00 98.19 208 GLN A N 1
ATOM 1617 C CA . GLN A 1 208 ? -13.891 14.191 15.226 1.00 98.19 208 GLN A CA 1
ATOM 1618 C C . GLN A 1 208 ? -14.355 13.512 13.927 1.00 98.19 208 GLN A C 1
ATOM 1620 O O . GLN A 1 208 ? -15.467 13.758 13.460 1.00 98.19 208 GLN A O 1
ATOM 1625 N N . THR A 1 209 ? -13.505 12.679 13.321 1.00 98.25 209 THR A N 1
ATOM 1626 C CA . THR A 1 209 ? -13.842 11.959 12.086 1.00 98.25 209 THR A CA 1
ATOM 1627 C C . THR A 1 209 ? -14.937 10.926 12.341 1.00 98.25 209 THR A C 1
ATOM 1629 O O . THR A 1 209 ? -15.903 10.866 11.579 1.00 98.25 209 THR A O 1
ATOM 1632 N N . ILE A 1 210 ? -14.821 10.135 13.410 1.00 97.00 210 ILE A N 1
ATOM 1633 C CA . ILE A 1 210 ? -15.791 9.076 13.720 1.00 97.00 210 ILE A CA 1
ATOM 1634 C C . ILE A 1 210 ? -17.111 9.630 14.284 1.00 97.00 210 ILE A C 1
ATOM 1636 O O . ILE A 1 210 ? -18.172 9.109 13.945 1.00 97.00 210 ILE A O 1
ATOM 1640 N N . ASP A 1 211 ? -17.078 10.758 15.004 1.00 97.75 211 ASP A N 1
ATOM 1641 C CA . ASP A 1 211 ? -18.269 11.470 15.507 1.00 97.75 211 ASP A CA 1
ATOM 1642 C C . ASP A 1 211 ? -19.147 12.054 14.390 1.00 97.75 211 ASP A C 1
ATOM 1644 O O . ASP A 1 211 ? -20.284 12.465 14.628 1.00 97.75 211 ASP A O 1
ATOM 1648 N N . SER A 1 212 ? -18.654 12.082 13.148 1.00 96.75 212 SER A N 1
ATOM 1649 C CA . SER A 1 212 ? -19.453 12.494 11.990 1.00 96.75 212 SER A CA 1
ATOM 1650 C C . SER A 1 212 ? -20.666 11.589 11.734 1.00 96.75 212 SER A C 1
ATOM 1652 O O . SER A 1 212 ? -21.576 11.999 11.011 1.00 96.75 212 SER A O 1
ATOM 1654 N N . GLY A 1 213 ? -20.676 10.369 12.289 1.00 95.19 213 GLY A N 1
ATOM 1655 C CA . GLY A 1 213 ? -21.747 9.384 12.116 1.00 95.19 213 GLY A CA 1
ATOM 1656 C C . GLY A 1 213 ? -21.817 8.770 10.714 1.00 95.19 213 GLY A C 1
ATOM 1657 O O . GLY A 1 213 ? -22.830 8.170 10.365 1.00 95.19 213 GLY A O 1
ATOM 1658 N N . GLN A 1 214 ? -20.773 8.945 9.896 1.00 96.62 214 GLN A N 1
ATOM 1659 C CA . GLN A 1 214 ? -20.741 8.496 8.497 1.00 96.62 214 GLN A CA 1
ATOM 1660 C C . GLN A 1 214 ? -20.071 7.134 8.290 1.00 96.62 214 GLN A C 1
ATOM 1662 O O . GLN A 1 214 ? -20.089 6.637 7.168 1.00 96.62 214 GLN A O 1
ATOM 1667 N N . TYR A 1 215 ? -19.460 6.558 9.328 1.00 98.12 215 TYR A N 1
ATOM 1668 C CA . TYR A 1 215 ? -18.615 5.369 9.217 1.00 98.12 215 TYR A CA 1
ATOM 1669 C C . TYR A 1 215 ? -19.158 4.205 10.040 1.00 98.12 215 TYR A C 1
ATOM 1671 O O . TYR A 1 215 ? -19.570 4.3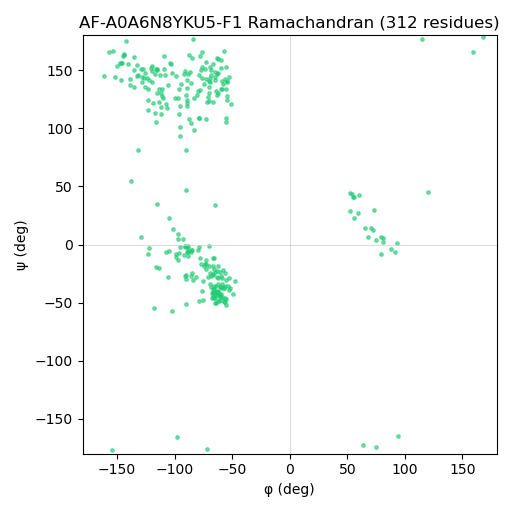85 11.183 1.00 98.12 215 TYR A O 1
ATOM 1679 N N . ASP A 1 216 ? -19.070 3.005 9.473 1.00 98.00 216 ASP A N 1
ATOM 1680 C CA . ASP A 1 216 ? -19.421 1.738 10.123 1.00 98.00 216 ASP A CA 1
ATOM 1681 C C . ASP A 1 216 ? -18.230 1.123 10.880 1.00 98.00 216 ASP A C 1
ATOM 1683 O O . ASP A 1 216 ? -18.371 0.118 11.572 1.00 98.00 216 ASP A O 1
ATOM 1687 N N . GLY A 1 217 ? -17.042 1.715 10.746 1.00 98.31 217 GLY A N 1
ATOM 1688 C CA . GLY A 1 217 ? -15.811 1.322 11.422 1.00 98.31 217 GLY A CA 1
ATOM 1689 C C . GLY A 1 217 ? -14.595 2.015 10.818 1.00 98.31 217 GLY A C 1
ATOM 1690 O O . GLY A 1 217 ? -14.708 2.795 9.867 1.00 98.31 217 GLY A O 1
ATOM 1691 N N . PHE A 1 218 ? -13.416 1.752 11.375 1.00 98.62 218 PHE A N 1
ATOM 1692 C CA . PHE A 1 218 ? -12.194 2.395 10.906 1.00 98.62 218 PHE A CA 1
ATOM 1693 C C . PHE A 1 218 ? -10.935 1.549 11.074 1.00 98.62 218 PHE A C 1
ATOM 1695 O O . PHE A 1 218 ? -10.821 0.689 11.951 1.00 98.62 218 PHE A O 1
ATOM 1702 N N . ILE A 1 219 ? -9.970 1.834 10.204 1.00 98.62 219 ILE A N 1
ATOM 1703 C CA . ILE A 1 219 ? -8.668 1.184 10.133 1.00 98.62 219 ILE A CA 1
ATOM 1704 C C . ILE A 1 219 ? -7.585 2.201 10.498 1.00 98.62 219 ILE A C 1
ATOM 1706 O O . ILE A 1 219 ? -7.558 3.307 9.965 1.00 98.62 219 ILE A O 1
ATOM 1710 N N . TRP A 1 220 ? -6.651 1.813 11.360 1.00 98.12 220 TRP A N 1
ATOM 1711 C CA . TRP A 1 220 ? -5.446 2.569 11.686 1.00 98.12 220 TRP A CA 1
ATOM 1712 C C . TRP A 1 220 ? -4.208 1.850 11.164 1.00 98.12 220 TRP A C 1
ATOM 1714 O O . TRP A 1 220 ? -3.907 0.728 11.572 1.00 98.12 220 TRP A O 1
ATOM 1724 N N . LEU A 1 221 ? -3.475 2.505 10.267 1.00 97.38 221 LEU A N 1
ATOM 1725 C CA . LEU A 1 221 ? -2.255 1.956 9.684 1.00 97.38 221 LEU A CA 1
ATOM 1726 C C . LEU A 1 221 ? -1.028 2.483 10.427 1.00 97.38 221 LEU A C 1
ATOM 1728 O O . LEU A 1 221 ? -0.827 3.694 10.488 1.00 97.38 221 LEU A O 1
ATOM 1732 N N . GLU A 1 222 ? -0.157 1.605 10.921 1.00 94.31 222 GLU A N 1
ATOM 1733 C CA . GLU A 1 222 ? 1.026 2.028 11.676 1.00 94.31 222 GLU A CA 1
ATOM 1734 C C . GLU A 1 222 ? 2.265 1.166 11.432 1.00 94.31 222 GLU A C 1
ATOM 1736 O O . GLU A 1 222 ? 2.232 0.081 10.849 1.00 94.31 222 GLU A O 1
ATOM 1741 N N . GLY A 1 223 ? 3.419 1.702 11.834 1.00 93.31 223 GLY A N 1
ATOM 1742 C CA . GLY A 1 223 ? 4.660 0.957 11.869 1.00 93.31 223 GLY A CA 1
ATOM 1743 C C . GLY A 1 223 ? 4.596 -0.207 12.849 1.00 93.31 223 GLY A C 1
ATOM 1744 O O . GLY A 1 223 ? 4.330 -0.026 14.039 1.00 93.31 223 GLY A O 1
ATOM 1745 N N . SER A 1 224 ? 4.961 -1.392 12.360 1.00 92.25 224 SER A N 1
ATOM 1746 C CA . SER A 1 224 ? 4.976 -2.631 13.144 1.00 92.25 224 SER A CA 1
ATOM 1747 C C . SER A 1 224 ? 5.638 -2.553 14.532 1.00 92.25 224 SER A C 1
ATOM 1749 O O . SER A 1 224 ? 5.182 -3.280 15.408 1.00 92.25 224 SER A O 1
ATOM 1751 N N . PRO A 1 225 ? 6.668 -1.718 14.807 1.00 88.94 225 PRO A N 1
ATOM 1752 C CA . PRO A 1 225 ? 7.247 -1.649 16.149 1.00 88.94 225 PRO A CA 1
ATOM 1753 C C . PRO A 1 225 ? 6.397 -0.920 17.201 1.00 88.94 225 PRO A C 1
ATOM 1755 O O . PRO A 1 225 ? 6.680 -1.105 18.372 1.00 88.94 225 PRO A O 1
ATOM 1758 N N . HIS A 1 226 ? 5.421 -0.089 16.810 1.00 90.81 226 HIS A N 1
ATOM 1759 C CA . HIS A 1 226 ? 4.664 0.762 17.752 1.00 90.81 226 HIS A CA 1
ATOM 1760 C C . HIS A 1 226 ? 3.150 0.539 17.702 1.00 90.81 226 HIS A C 1
ATOM 1762 O O . HIS A 1 226 ? 2.437 1.058 18.556 1.00 90.81 226 HIS A O 1
ATOM 1768 N N . VAL A 1 227 ? 2.661 -0.248 16.736 1.00 93.81 227 VAL A N 1
ATOM 1769 C CA . VAL A 1 227 ? 1.225 -0.515 16.569 1.00 93.81 227 VAL A CA 1
ATOM 1770 C C . VAL A 1 227 ? 0.577 -1.042 17.854 1.00 93.81 227 VAL A C 1
ATOM 1772 O O . VAL A 1 227 ? -0.540 -0.660 18.160 1.00 93.81 227 VAL A O 1
ATOM 1775 N N . GLU A 1 228 ? 1.279 -1.851 18.655 1.00 93.69 228 GLU A N 1
ATOM 1776 C CA . GLU A 1 228 ? 0.772 -2.345 19.945 1.00 93.69 228 GLU A CA 1
ATOM 1777 C C . GLU A 1 228 ? 0.509 -1.219 20.964 1.00 93.69 228 GLU A C 1
ATOM 1779 O O . GLU A 1 228 ? -0.529 -1.211 21.622 1.00 93.69 228 GLU A O 1
ATOM 1784 N N . GLU A 1 229 ? 1.419 -0.247 21.074 1.00 93.69 229 GLU A N 1
ATOM 1785 C CA . GLU A 1 229 ? 1.360 0.826 22.072 1.00 93.69 229 GLU A CA 1
ATOM 1786 C C . GLU A 1 229 ? 0.298 1.852 21.688 1.00 93.69 229 GLU A C 1
ATOM 1788 O O . GLU A 1 229 ? -0.547 2.224 22.503 1.00 93.69 229 GLU A O 1
ATOM 1793 N N . THR A 1 230 ? 0.320 2.286 20.428 1.00 94.31 230 THR A N 1
ATOM 1794 C CA . THR A 1 230 ? -0.625 3.273 19.911 1.00 94.31 230 THR A CA 1
ATOM 1795 C C . THR A 1 230 ? -2.037 2.711 19.867 1.00 94.31 230 THR A C 1
ATOM 1797 O O . THR A 1 230 ? -2.971 3.407 20.255 1.00 94.31 230 THR A O 1
ATOM 1800 N N . LEU A 1 231 ? -2.218 1.457 19.442 1.00 95.75 231 LEU A N 1
ATOM 1801 C CA . LEU A 1 231 ? -3.542 0.845 19.399 1.00 95.75 231 LEU A CA 1
ATOM 1802 C C . LEU A 1 231 ? -4.123 0.682 20.805 1.00 95.75 231 LEU A C 1
ATOM 1804 O O . LEU A 1 231 ? -5.300 0.968 21.015 1.00 95.75 231 LEU A O 1
ATOM 1808 N N . TYR A 1 232 ? -3.296 0.288 21.780 1.00 95.88 232 TYR A N 1
ATOM 1809 C CA . TYR A 1 232 ? -3.714 0.252 23.177 1.00 95.88 232 TYR A CA 1
ATOM 1810 C C . TYR A 1 232 ? -4.093 1.645 23.686 1.00 95.88 232 TYR A C 1
ATOM 1812 O O . TYR A 1 232 ? -5.180 1.811 24.234 1.00 95.88 232 TYR A O 1
ATOM 1820 N N . TRP A 1 233 ? -3.255 2.656 23.444 1.00 95.75 233 TRP A N 1
ATOM 1821 C CA . TRP A 1 233 ? -3.547 4.043 23.807 1.00 95.75 233 TRP A CA 1
ATOM 1822 C C . TRP A 1 233 ? -4.870 4.533 23.210 1.00 95.75 233 TRP A C 1
ATOM 1824 O O . TRP A 1 233 ? -5.731 4.993 23.953 1.00 95.75 233 TRP A O 1
ATOM 1834 N N . LEU A 1 234 ? -5.060 4.384 21.896 1.00 96.06 234 LEU A N 1
ATOM 1835 C CA . LEU A 1 234 ? -6.283 4.792 21.204 1.00 96.06 234 LEU A CA 1
ATOM 1836 C C . LEU A 1 234 ? -7.514 4.050 21.744 1.00 96.06 234 LEU A C 1
ATOM 1838 O O . LEU A 1 234 ? -8.557 4.673 21.899 1.00 96.06 234 LEU A O 1
ATOM 1842 N N . SER A 1 235 ? -7.382 2.770 22.116 1.00 96.06 235 SER A N 1
ATOM 1843 C CA . SER A 1 235 ? -8.475 2.003 22.737 1.00 96.06 235 SER A CA 1
ATOM 1844 C C . SER A 1 235 ? -8.932 2.544 24.096 1.00 96.06 235 SER A C 1
ATOM 1846 O O . SER A 1 235 ? -10.050 2.262 24.509 1.00 96.06 235 SER A O 1
ATOM 1848 N N . LEU A 1 236 ? -8.072 3.289 24.802 1.00 96.56 236 LEU A N 1
ATOM 1849 C CA . LEU A 1 236 ? -8.385 3.863 26.112 1.00 96.56 236 LEU A CA 1
ATOM 1850 C C . LEU A 1 236 ? -9.011 5.255 26.023 1.00 96.56 236 LEU A C 1
ATOM 1852 O O . LEU A 1 236 ? -9.673 5.674 26.970 1.00 96.56 236 LEU A O 1
ATOM 1856 N N . VAL A 1 237 ? -8.725 6.000 24.952 1.00 97.12 237 VAL A N 1
ATOM 1857 C CA . VAL A 1 237 ? -9.029 7.440 24.881 1.00 97.12 237 VAL A CA 1
ATOM 1858 C C . VAL A 1 237 ? -10.042 7.820 23.816 1.00 97.12 237 VAL A C 1
ATOM 1860 O O . VAL A 1 237 ? -10.589 8.916 23.902 1.00 97.12 237 VAL A O 1
ATOM 1863 N N . LEU A 1 238 ? -10.269 6.968 22.814 1.00 97.69 238 LEU A N 1
ATOM 1864 C CA . LEU A 1 238 ? -11.356 7.160 21.862 1.00 97.69 238 LEU A CA 1
ATOM 1865 C C . LEU A 1 238 ? -12.659 6.661 22.485 1.00 97.69 238 LEU A C 1
ATOM 1867 O O . LEU A 1 238 ? -12.724 5.529 22.962 1.00 97.69 238 LEU A O 1
ATOM 1871 N N . ASP A 1 239 ? -13.684 7.504 22.454 1.00 97.12 239 ASP A N 1
ATOM 1872 C CA . ASP A 1 239 ? -15.025 7.179 22.931 1.00 97.12 239 ASP A CA 1
ATOM 1873 C C . ASP A 1 239 ? -15.873 6.725 21.742 1.00 97.12 239 ASP A C 1
ATOM 1875 O O . ASP A 1 239 ? -16.378 7.540 20.965 1.00 97.12 239 ASP A O 1
ATOM 1879 N N . THR A 1 240 ? -15.923 5.413 21.508 1.00 96.88 240 THR A N 1
ATOM 1880 C CA . THR A 1 240 ? -16.643 4.838 20.371 1.00 96.88 240 THR A CA 1
ATOM 1881 C C . THR A 1 240 ? -16.940 3.354 20.562 1.00 96.88 240 THR A C 1
ATOM 1883 O O . THR A 1 240 ? -16.111 2.601 21.071 1.00 96.88 240 THR A O 1
ATOM 1886 N N . ASP A 1 241 ? -18.100 2.928 20.064 1.00 96.81 241 ASP A N 1
ATOM 1887 C CA . ASP A 1 241 ? -18.458 1.515 19.910 1.00 96.81 241 ASP A CA 1
ATOM 1888 C C . ASP A 1 241 ? -18.157 0.979 18.501 1.00 96.81 241 ASP A C 1
ATOM 1890 O O . ASP A 1 241 ? -18.386 -0.203 18.230 1.00 96.81 241 ASP A O 1
ATOM 1894 N N . LEU A 1 242 ? -17.663 1.820 17.583 1.00 98.19 242 LEU A N 1
ATOM 1895 C CA . LEU A 1 242 ? -17.374 1.402 16.213 1.00 98.19 242 LEU A CA 1
ATOM 1896 C C . LEU A 1 242 ? -16.241 0.356 16.177 1.00 98.19 242 LEU A C 1
ATOM 1898 O O . LEU A 1 242 ? -15.245 0.501 16.891 1.00 98.19 242 LEU A O 1
ATOM 1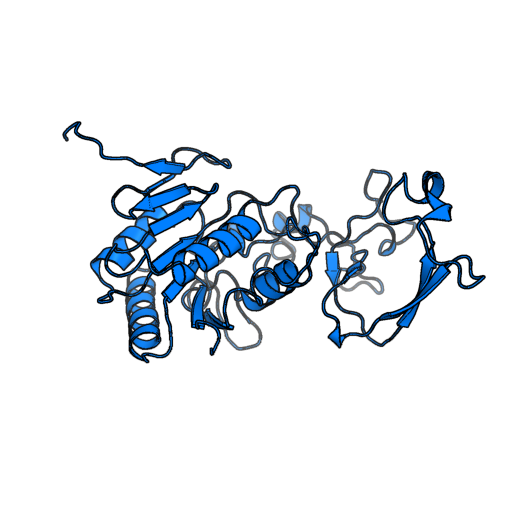902 N N . PRO A 1 243 ? -16.333 -0.664 15.302 1.00 98.06 243 PRO A N 1
ATOM 1903 C CA . PRO A 1 243 ? -15.220 -1.556 15.004 1.00 98.06 243 PRO A CA 1
ATOM 1904 C C . PRO A 1 243 ? -13.947 -0.779 14.634 1.00 98.06 243 PRO A C 1
ATOM 1906 O O . PRO A 1 243 ? -13.916 -0.036 13.650 1.00 98.06 243 PRO A O 1
ATOM 1909 N N . PHE A 1 244 ? -12.882 -0.994 15.409 1.00 97.06 244 PHE A N 1
ATOM 1910 C CA . PHE A 1 244 ? -11.595 -0.320 15.252 1.00 97.06 244 PHE A CA 1
ATOM 1911 C C . PHE A 1 244 ? -10.469 -1.342 15.059 1.00 97.06 244 PHE A C 1
ATOM 1913 O O . PHE A 1 244 ? -10.149 -2.105 15.974 1.00 97.06 244 PHE A O 1
ATOM 1920 N N . VAL A 1 245 ? -9.835 -1.329 13.882 1.00 98.44 245 VAL A N 1
ATOM 1921 C CA . VAL A 1 245 ? -8.735 -2.240 13.545 1.00 98.44 245 VAL A CA 1
ATOM 1922 C C . VAL A 1 245 ? -7.404 -1.507 13.379 1.00 98.44 245 VAL A C 1
ATOM 1924 O O . VAL A 1 245 ? -7.263 -0.645 12.518 1.00 98.44 245 VAL A O 1
ATOM 1927 N N . GLY A 1 246 ? -6.391 -1.892 14.150 1.00 97.81 246 GLY A N 1
ATOM 1928 C CA . GLY A 1 246 ? -4.995 -1.533 13.916 1.00 97.81 246 GLY A CA 1
ATOM 1929 C C . GLY A 1 246 ? -4.298 -2.548 13.013 1.00 97.81 246 GLY A C 1
ATOM 1930 O O . GLY A 1 246 ? -4.409 -3.757 13.224 1.00 97.81 246 GLY A O 1
ATOM 1931 N N . ILE A 1 247 ? -3.546 -2.065 12.026 1.00 94.94 247 ILE A N 1
ATOM 1932 C CA . ILE A 1 247 ? -2.838 -2.904 11.056 1.00 94.94 247 ILE A CA 1
ATOM 1933 C C . ILE A 1 247 ? -1.395 -2.436 10.912 1.00 94.94 247 ILE A C 1
ATOM 1935 O O . ILE A 1 247 ? -1.081 -1.244 10.928 1.00 94.94 247 ILE A O 1
ATOM 1939 N N . SER A 1 248 ? -0.508 -3.402 10.706 1.00 94.75 248 SER A N 1
ATOM 1940 C CA . SER A 1 248 ? 0.846 -3.157 10.229 1.00 94.75 248 SER A CA 1
ATOM 1941 C C . SER A 1 248 ? 1.271 -4.261 9.260 1.00 94.75 248 SER A C 1
ATOM 1943 O O . SER A 1 248 ? 0.537 -5.224 9.039 1.00 94.75 248 SER A O 1
ATOM 1945 N N . SER A 1 249 ? 2.454 -4.105 8.675 1.00 94.88 249 SER A N 1
ATOM 1946 C CA . SER A 1 249 ? 3.068 -5.111 7.805 1.00 94.88 249 SER A CA 1
ATOM 1947 C C . SER A 1 249 ? 4.519 -5.347 8.209 1.00 94.88 249 SER A C 1
ATOM 1949 O O . SER A 1 249 ? 5.205 -4.409 8.644 1.00 94.88 249 SER A O 1
ATOM 1951 N N . GLN A 1 250 ? 5.001 -6.580 8.080 1.00 93.00 250 GLN A N 1
ATOM 1952 C CA . GLN A 1 250 ? 6.411 -6.922 8.298 1.00 93.00 250 GLN A CA 1
ATOM 1953 C C . GLN A 1 250 ? 7.221 -6.816 7.003 1.00 93.00 250 GLN A C 1
ATOM 1955 O O . GLN A 1 250 ? 8.418 -6.527 7.053 1.00 93.00 250 GLN A O 1
ATOM 1960 N N . ARG A 1 251 ? 6.573 -6.994 5.849 1.00 93.75 251 ARG A N 1
ATOM 1961 C CA . ARG A 1 251 ? 7.151 -6.779 4.519 1.00 93.75 251 ARG A CA 1
ATOM 1962 C C . ARG A 1 251 ? 6.563 -5.528 3.867 1.00 93.75 251 ARG A C 1
ATOM 1964 O O . ARG A 1 251 ? 5.399 -5.199 4.073 1.00 93.75 251 ARG A O 1
ATOM 1971 N N . ALA A 1 252 ? 7.371 -4.811 3.093 1.00 93.69 252 ALA A N 1
ATOM 1972 C CA . ALA A 1 252 ? 6.916 -3.613 2.387 1.00 93.69 252 ALA A CA 1
ATOM 1973 C C . ALA A 1 252 ? 5.919 -3.976 1.272 1.00 93.69 252 ALA A C 1
ATOM 1975 O O . ALA A 1 252 ? 6.012 -5.056 0.681 1.00 93.69 252 ALA A O 1
ATOM 1976 N N . HIS A 1 253 ? 4.992 -3.075 0.962 1.00 95.31 253 HIS A N 1
ATOM 1977 C CA . HIS A 1 253 ? 4.062 -3.246 -0.148 1.00 95.31 253 HIS A CA 1
ATOM 1978 C C . HIS A 1 253 ? 4.816 -3.389 -1.477 1.00 95.31 253 HIS A C 1
ATOM 1980 O O . HIS A 1 253 ? 5.767 -2.652 -1.724 1.00 95.31 253 HIS A O 1
ATOM 1986 N N . GLY A 1 254 ? 4.440 -4.366 -2.305 1.00 92.50 254 GLY A N 1
ATOM 1987 C CA . GLY A 1 254 ? 5.129 -4.667 -3.567 1.00 92.50 254 GLY A CA 1
ATOM 1988 C C . GLY A 1 254 ? 6.400 -5.519 -3.431 1.00 92.50 254 GLY A C 1
ATOM 1989 O O . GLY A 1 254 ? 7.051 -5.809 -4.432 1.00 92.50 254 GLY A O 1
ATOM 1990 N N . THR A 1 255 ? 6.768 -5.954 -2.220 1.00 93.31 255 THR A N 1
ATOM 1991 C CA . THR A 1 255 ? 7.788 -7.006 -2.049 1.00 93.31 255 THR A CA 1
ATOM 1992 C C . THR A 1 255 ? 7.174 -8.400 -2.151 1.00 93.31 255 THR A C 1
ATOM 1994 O O . THR A 1 255 ? 5.970 -8.580 -1.976 1.00 93.31 255 THR A O 1
ATOM 1997 N N . LEU A 1 256 ? 8.012 -9.407 -2.423 1.00 92.94 256 LEU A N 1
ATOM 1998 C CA . LEU A 1 256 ? 7.572 -10.797 -2.521 1.00 92.94 256 LEU A CA 1
ATOM 1999 C C . LEU A 1 256 ? 6.821 -11.234 -1.253 1.00 92.94 256 LEU A C 1
ATOM 2001 O O . LEU A 1 256 ? 7.374 -11.184 -0.150 1.00 92.94 256 LEU A O 1
ATOM 2005 N N . ALA A 1 257 ? 5.592 -11.720 -1.444 1.00 93.06 257 ALA A N 1
ATOM 2006 C CA . ALA A 1 257 ? 4.716 -12.216 -0.383 1.00 93.06 257 ALA A CA 1
ATOM 2007 C C . ALA A 1 257 ? 4.506 -11.201 0.758 1.00 93.06 257 ALA A C 1
ATOM 2009 O O . ALA A 1 257 ? 4.597 -11.563 1.937 1.00 93.06 257 ALA A O 1
ATOM 2010 N N . ASN A 1 258 ? 4.278 -9.930 0.416 1.00 94.69 258 ASN A N 1
ATOM 2011 C CA . ASN A 1 258 ? 3.887 -8.908 1.382 1.00 94.69 258 ASN A CA 1
ATOM 2012 C C . ASN A 1 258 ? 2.622 -9.323 2.160 1.00 94.69 258 ASN A C 1
ATOM 2014 O O . ASN A 1 258 ? 1.647 -9.807 1.599 1.00 94.69 258 ASN A O 1
ATOM 2018 N N . ASP A 1 259 ? 2.650 -9.155 3.480 1.00 94.88 259 ASP A N 1
ATOM 2019 C CA . ASP A 1 259 ? 1.557 -9.548 4.380 1.00 94.88 259 ASP A CA 1
ATOM 2020 C C . ASP A 1 259 ? 0.481 -8.458 4.519 1.00 94.88 259 ASP A C 1
ATOM 2022 O O . ASP A 1 259 ? -0.692 -8.749 4.753 1.00 94.88 259 ASP A O 1
ATOM 2026 N N . GLY A 1 260 ? 0.867 -7.196 4.325 1.00 95.88 260 GLY A N 1
ATOM 2027 C CA . GLY A 1 260 ? 0.002 -6.035 4.502 1.00 95.88 260 GLY A CA 1
ATOM 2028 C C . GLY A 1 260 ? -1.290 -6.052 3.685 1.00 95.88 260 GLY A C 1
ATOM 2029 O O . GLY A 1 260 ? -2.360 -5.795 4.233 1.00 95.88 260 GLY A O 1
ATOM 2030 N N . ASP A 1 261 ? -1.211 -6.385 2.398 1.00 96.19 261 ASP A N 1
ATOM 2031 C CA . ASP A 1 261 ? -2.362 -6.326 1.486 1.00 96.19 261 ASP A CA 1
ATOM 2032 C C . ASP A 1 261 ? -3.491 -7.238 1.975 1.00 96.19 261 ASP A C 1
ATOM 2034 O O . ASP A 1 261 ? -4.656 -6.840 2.038 1.00 96.19 261 ASP A O 1
ATOM 2038 N N . ARG A 1 262 ? -3.122 -8.442 2.427 1.00 95.62 262 ARG A N 1
ATOM 2039 C CA . ARG A 1 262 ? -4.058 -9.391 3.022 1.00 95.62 262 ARG A CA 1
ATOM 2040 C C . ARG A 1 262 ? -4.611 -8.885 4.355 1.00 95.62 262 ARG A C 1
ATOM 2042 O O . ARG A 1 262 ? -5.824 -8.931 4.547 1.00 95.62 262 ARG A O 1
ATOM 2049 N N . ASN A 1 263 ? -3.757 -8.341 5.226 1.00 97.06 263 ASN A N 1
ATOM 2050 C CA . ASN A 1 263 ? -4.190 -7.782 6.511 1.00 97.06 263 ASN A CA 1
ATOM 2051 C C . ASN A 1 263 ? -5.246 -6.667 6.332 1.00 97.06 263 ASN A C 1
ATOM 2053 O O . ASN A 1 263 ? -6.187 -6.592 7.120 1.00 97.06 263 ASN A O 1
ATOM 2057 N N . ILE A 1 264 ? -5.136 -5.826 5.291 1.00 97.88 264 ILE A N 1
ATOM 2058 C CA . ILE A 1 264 ? -6.132 -4.782 4.971 1.00 97.88 264 ILE A CA 1
ATOM 2059 C C . ILE A 1 264 ? -7.473 -5.391 4.556 1.00 97.88 264 ILE A C 1
ATOM 2061 O O . ILE A 1 264 ? -8.516 -4.965 5.057 1.00 97.88 264 ILE A O 1
ATOM 2065 N N . VAL A 1 265 ? -7.458 -6.397 3.677 1.00 97.38 265 VAL A N 1
ATOM 2066 C CA . VAL A 1 265 ? -8.683 -7.097 3.255 1.00 97.38 265 VAL A CA 1
ATOM 2067 C C . VAL A 1 265 ? -9.371 -7.752 4.454 1.00 97.38 265 VAL A C 1
ATOM 2069 O O . VAL A 1 265 ? -10.581 -7.604 4.625 1.00 97.38 265 VAL A O 1
ATOM 2072 N N . ASP A 1 266 ? -8.615 -8.420 5.325 1.00 97.81 266 ASP A N 1
ATOM 2073 C CA . ASP A 1 266 ? -9.172 -9.061 6.519 1.00 97.81 266 ASP A CA 1
ATOM 2074 C C . ASP A 1 266 ? -9.729 -8.043 7.523 1.00 97.81 266 ASP A C 1
ATOM 2076 O O . ASP A 1 266 ? -10.778 -8.281 8.121 1.00 97.81 266 ASP A O 1
ATOM 2080 N N . ALA A 1 267 ? -9.104 -6.871 7.657 1.00 98.25 267 ALA A N 1
ATOM 2081 C CA . ALA A 1 267 ? -9.636 -5.789 8.479 1.00 98.25 267 ALA A CA 1
ATOM 2082 C C . ALA A 1 267 ? -10.960 -5.231 7.947 1.00 98.25 267 ALA A C 1
ATOM 2084 O O . ALA A 1 267 ? -11.899 -5.036 8.720 1.00 98.25 267 ALA A O 1
ATOM 2085 N N . ALA A 1 268 ? -11.069 -5.018 6.633 1.00 98.31 268 ALA A N 1
ATOM 2086 C CA . ALA A 1 268 ? -12.320 -4.585 6.020 1.00 98.31 268 ALA A CA 1
ATOM 2087 C C . ALA A 1 268 ? -13.433 -5.631 6.212 1.00 98.31 268 ALA A C 1
ATOM 2089 O O . ALA A 1 268 ? -14.564 -5.284 6.564 1.00 98.31 268 ALA A O 1
ATOM 2090 N N . ARG A 1 269 ? -13.111 -6.923 6.059 1.00 97.81 269 ARG A N 1
ATOM 2091 C CA . ARG A 1 269 ? -14.043 -8.033 6.330 1.00 97.81 269 ARG A CA 1
ATOM 2092 C C . ARG A 1 269 ? -14.458 -8.091 7.799 1.00 97.81 269 ARG A C 1
ATOM 2094 O O . ARG A 1 269 ? -15.629 -8.312 8.089 1.00 97.81 269 ARG A O 1
ATOM 2101 N N . TYR A 1 270 ? -13.533 -7.864 8.731 1.00 98.38 270 TYR A N 1
ATOM 2102 C CA . TYR A 1 270 ? -13.847 -7.810 10.158 1.00 98.38 270 TYR A CA 1
ATOM 2103 C C . TYR A 1 270 ? -14.818 -6.672 10.481 1.00 98.38 270 TYR A C 1
ATOM 2105 O O . TYR A 1 270 ? -15.839 -6.914 11.124 1.00 98.38 270 TYR A O 1
ATOM 2113 N N . ILE A 1 271 ? -14.546 -5.457 9.996 1.00 98.31 271 ILE A N 1
ATOM 2114 C CA . ILE A 1 271 ? -15.411 -4.291 10.229 1.00 98.31 271 ILE A CA 1
ATOM 2115 C C . ILE A 1 271 ? -16.822 -4.552 9.688 1.00 98.31 271 ILE A C 1
ATOM 2117 O O . ILE A 1 271 ? -17.808 -4.347 10.391 1.00 98.31 271 ILE A O 1
ATOM 2121 N N . THR A 1 272 ? -16.924 -5.094 8.473 1.00 97.81 272 THR A N 1
ATOM 2122 C CA . THR A 1 272 ? -18.213 -5.372 7.814 1.00 97.81 272 THR A CA 1
ATOM 2123 C C . THR A 1 272 ? -18.911 -6.651 8.289 1.00 97.81 272 THR A C 1
ATOM 2125 O O . THR A 1 272 ? -20.049 -6.906 7.901 1.00 97.81 272 THR A O 1
ATOM 2128 N N . SER A 1 273 ? -18.286 -7.443 9.168 1.00 96.94 273 SER A N 1
ATOM 2129 C CA . SER A 1 273 ? -18.876 -8.684 9.697 1.00 96.94 273 SER A CA 1
ATOM 2130 C C . SER A 1 273 ? -20.060 -8.460 10.645 1.00 96.94 273 SER A C 1
ATOM 2132 O O . SER A 1 273 ? -20.813 -9.394 10.916 1.00 96.94 273 SER A O 1
ATOM 2134 N N . GLY A 1 274 ? -20.202 -7.249 11.196 1.00 93.81 274 GLY A N 1
ATOM 2135 C CA . GLY A 1 274 ? -21.183 -6.930 12.239 1.00 93.81 274 GLY A CA 1
ATOM 2136 C C . GLY A 1 274 ? -20.821 -7.453 13.636 1.00 93.81 274 GLY A C 1
ATOM 2137 O O . GLY A 1 274 ? -21.606 -7.286 14.564 1.00 93.81 274 GLY A O 1
ATOM 2138 N N . LEU A 1 275 ? -19.646 -8.073 13.808 1.00 94.19 275 LEU A N 1
ATOM 2139 C CA . LEU A 1 275 ? -19.217 -8.678 15.077 1.00 94.19 275 LEU A CA 1
ATOM 2140 C C . LEU A 1 275 ? -18.264 -7.797 15.895 1.00 94.19 275 LEU A C 1
ATOM 2142 O O . LEU A 1 275 ? -17.979 -8.128 17.040 1.00 94.19 275 LEU A O 1
ATOM 2146 N N . GLY A 1 276 ? -17.746 -6.707 15.321 1.00 94.56 276 GLY A N 1
ATOM 2147 C CA . GLY A 1 276 ? -16.683 -5.908 15.939 1.00 94.56 276 GLY A CA 1
ATOM 2148 C C . GLY A 1 276 ? -17.140 -4.790 16.880 1.00 94.56 276 GLY A C 1
ATOM 2149 O O . GLY A 1 276 ? -16.296 -4.195 17.549 1.00 94.56 276 GLY A O 1
ATOM 2150 N N . ALA A 1 277 ? -18.438 -4.476 16.919 1.00 95.81 277 ALA A N 1
ATOM 2151 C CA . ALA A 1 277 ? -18.948 -3.334 17.673 1.00 95.81 277 ALA A CA 1
ATOM 2152 C C . ALA A 1 277 ? -18.847 -3.562 19.192 1.00 95.81 277 ALA A C 1
ATOM 2154 O O . ALA A 1 277 ? -19.165 -4.644 19.688 1.00 95.81 277 ALA A O 1
ATOM 2155 N N . GLY A 1 278 ? -18.393 -2.546 19.929 1.00 94.75 278 GLY A N 1
ATOM 2156 C CA . GLY A 1 278 ? -18.251 -2.585 21.391 1.00 94.75 278 GLY A CA 1
ATOM 2157 C C . GLY A 1 278 ? -17.161 -3.531 21.925 1.00 94.75 278 GLY A C 1
ATOM 2158 O O . GLY A 1 278 ? -17.053 -3.719 23.136 1.00 94.75 278 GLY A O 1
ATOM 2159 N N . LEU A 1 279 ? -16.337 -4.137 21.059 1.00 93.88 279 LEU A N 1
ATOM 2160 C CA . LEU A 1 279 ? -15.240 -5.030 21.476 1.00 93.88 279 LEU A CA 1
ATOM 2161 C C . LEU A 1 279 ? -13.935 -4.287 21.811 1.00 93.88 279 LEU A C 1
ATOM 2163 O O . LEU A 1 279 ? -12.976 -4.898 22.291 1.00 93.88 279 LEU A O 1
ATOM 2167 N N . GLY A 1 280 ? -13.902 -2.976 21.571 1.00 93.12 280 GLY A N 1
ATOM 2168 C CA . GLY A 1 280 ? -12.696 -2.161 21.633 1.00 93.12 280 GLY A CA 1
ATOM 2169 C C . GLY A 1 280 ? -11.772 -2.383 20.433 1.00 93.12 280 GLY A C 1
ATOM 2170 O O . GLY A 1 280 ? -12.101 -3.080 19.471 1.00 93.12 280 GLY A O 1
ATOM 2171 N N . ALA A 1 281 ? -10.592 -1.767 20.488 1.00 97.31 281 ALA A N 1
ATOM 2172 C CA . ALA A 1 281 ? -9.623 -1.845 19.402 1.00 97.31 281 ALA A CA 1
ATOM 2173 C C . ALA A 1 281 ? -9.014 -3.250 19.268 1.00 97.31 281 ALA A C 1
ATOM 2175 O O . ALA A 1 281 ? -8.638 -3.881 20.267 1.00 97.31 281 ALA A O 1
ATOM 2176 N N . VAL A 1 282 ? -8.834 -3.708 18.028 1.00 98.00 282 VAL A N 1
ATOM 2177 C CA . VAL A 1 282 ? -8.186 -4.988 17.715 1.00 98.00 282 VAL A CA 1
ATOM 2178 C C . VAL A 1 282 ? -7.036 -4.820 16.731 1.00 98.00 282 VAL A C 1
ATOM 2180 O O . VAL A 1 282 ? -7.094 -3.993 15.830 1.00 98.00 282 VAL A O 1
ATOM 2183 N N . GLY A 1 283 ? -5.966 -5.591 16.900 1.00 97.62 283 GLY A N 1
ATOM 2184 C CA . GLY A 1 283 ? -4.909 -5.734 15.905 1.00 97.62 283 GLY A CA 1
ATOM 2185 C C . GLY A 1 283 ? -5.247 -6.887 14.969 1.00 97.62 283 GLY A C 1
ATOM 2186 O O . GLY A 1 283 ? -5.523 -7.982 15.462 1.00 97.62 283 GLY A O 1
ATOM 2187 N N . ILE A 1 284 ? -5.217 -6.663 13.653 1.00 97.44 284 ILE A N 1
ATOM 2188 C CA . ILE A 1 284 ? -5.373 -7.736 12.659 1.00 97.44 284 ILE A CA 1
ATOM 2189 C C . ILE A 1 284 ? -4.099 -7.860 11.838 1.00 97.44 284 ILE A C 1
ATOM 2191 O O . ILE A 1 284 ? -3.719 -6.955 11.094 1.00 97.44 284 ILE A O 1
ATOM 2195 N N . VAL A 1 285 ? -3.433 -8.995 12.022 1.00 94.50 285 VAL A N 1
ATOM 2196 C CA . VAL A 1 285 ? -2.187 -9.379 11.356 1.00 94.50 285 VAL A CA 1
ATOM 2197 C C . VAL A 1 285 ? -2.133 -10.898 11.264 1.00 94.50 285 VAL A C 1
ATOM 2199 O O . VAL A 1 285 ? -2.577 -11.582 12.187 1.00 94.50 285 VAL A O 1
ATOM 2202 N N . ASP A 1 286 ? -1.574 -11.426 10.175 1.00 92.19 286 ASP A N 1
ATOM 2203 C CA . ASP A 1 286 ? -1.375 -12.870 9.986 1.00 92.19 286 ASP A CA 1
ATOM 2204 C C . ASP A 1 286 ? -2.684 -13.680 10.147 1.00 92.19 286 ASP A C 1
ATOM 2206 O O . ASP A 1 286 ? -2.698 -14.726 10.799 1.00 92.19 286 ASP A O 1
ATOM 2210 N N . GLU A 1 287 ? -3.794 -13.147 9.613 1.00 93.81 287 GLU A N 1
ATOM 2211 C CA . GLU A 1 287 ? -5.155 -13.715 9.699 1.00 93.81 287 GLU A CA 1
ATOM 2212 C C . GLU A 1 287 ? -5.651 -13.975 11.140 1.00 93.81 287 GLU A C 1
ATOM 2214 O O . GLU A 1 287 ? -6.555 -14.776 11.376 1.00 93.81 287 GLU A O 1
ATOM 2219 N N . GLN A 1 288 ? -5.076 -13.279 12.125 1.00 95.38 288 GLN A N 1
ATOM 2220 C CA . GLN A 1 288 ? -5.453 -13.362 13.535 1.00 95.38 288 GLN A CA 1
ATOM 2221 C C . GLN A 1 288 ? -5.975 -12.023 14.051 1.00 95.38 288 GLN A C 1
ATOM 2223 O O . GLN A 1 288 ? -5.507 -10.958 13.654 1.00 95.38 288 GLN A O 1
ATOM 2228 N N . ILE A 1 289 ? -6.926 -12.096 14.985 1.00 96.44 289 ILE A N 1
ATOM 2229 C CA . ILE A 1 289 ? -7.522 -10.941 15.660 1.00 96.44 289 ILE A CA 1
ATOM 2230 C C . ILE A 1 289 ? -7.005 -10.907 17.100 1.00 96.44 289 ILE A C 1
ATOM 2232 O O . ILE A 1 289 ? -7.216 -11.846 17.870 1.00 96.44 289 ILE A O 1
ATOM 2236 N N . PHE A 1 290 ? -6.353 -9.813 17.483 1.00 96.44 290 PHE A N 1
ATOM 2237 C CA . PHE A 1 290 ? -5.811 -9.604 18.824 1.00 96.44 290 PHE A CA 1
ATOM 2238 C C . PHE A 1 290 ? -6.514 -8.438 19.506 1.00 96.44 290 PHE A C 1
ATOM 2240 O O . PHE A 1 290 ? -6.552 -7.346 18.957 1.00 96.44 290 PHE A O 1
ATOM 2247 N N . ALA A 1 291 ? -6.991 -8.605 20.739 1.00 96.25 291 ALA A N 1
ATOM 2248 C CA . ALA A 1 291 ? -7.433 -7.455 21.528 1.00 96.25 291 ALA A CA 1
ATOM 2249 C C . ALA A 1 291 ? -6.239 -6.529 21.814 1.00 96.25 291 ALA A C 1
ATOM 2251 O O . ALA A 1 291 ? -5.201 -7.009 22.290 1.00 96.25 291 ALA A O 1
ATOM 2252 N N . ALA A 1 292 ? -6.391 -5.218 21.590 1.00 96.06 292 ALA A N 1
ATOM 2253 C CA . ALA A 1 292 ? -5.311 -4.237 21.738 1.00 96.06 292 ALA A CA 1
ATOM 2254 C C . ALA A 1 292 ? -4.610 -4.316 23.102 1.00 96.06 292 ALA A C 1
ATOM 2256 O O . ALA A 1 292 ? -3.387 -4.262 23.171 1.00 96.06 292 ALA A O 1
ATOM 2257 N N . ARG A 1 293 ? -5.370 -4.573 24.178 1.00 94.38 293 ARG A N 1
ATOM 2258 C CA . ARG A 1 293 ? -4.850 -4.747 25.549 1.00 94.38 293 ARG A CA 1
ATOM 2259 C C . ARG A 1 293 ? -3.786 -5.842 25.708 1.00 94.38 293 ARG A C 1
ATOM 2261 O O . ARG A 1 293 ? -3.043 -5.836 26.681 1.00 94.38 293 ARG A O 1
ATOM 2268 N N . THR A 1 294 ? -3.774 -6.830 24.813 1.00 93.19 294 THR A N 1
ATOM 2269 C CA . THR A 1 294 ? -2.890 -8.007 24.869 1.00 93.19 294 THR A CA 1
ATOM 2270 C C . THR A 1 294 ? -2.026 -8.156 23.621 1.00 93.19 294 THR A C 1
ATOM 2272 O O . THR A 1 294 ? -1.225 -9.084 23.550 1.00 93.19 294 THR A O 1
ATOM 2275 N N . PHE A 1 295 ? -2.196 -7.290 22.623 1.00 94.38 295 PHE A N 1
ATOM 2276 C CA . PHE A 1 295 ? -1.504 -7.387 21.346 1.00 94.38 295 PHE A CA 1
ATOM 2277 C C . PHE A 1 295 ? -0.028 -7.026 21.518 1.00 94.38 295 PHE A C 1
ATOM 2279 O O . PHE A 1 295 ? 0.289 -5.940 21.995 1.00 94.38 295 PHE A O 1
ATOM 2286 N N . LYS A 1 296 ? 0.879 -7.940 21.153 1.00 92.81 296 LYS A N 1
ATOM 2287 C CA . LYS A 1 296 ? 2.323 -7.732 21.293 1.00 92.81 296 LYS A CA 1
ATOM 2288 C C . LYS A 1 296 ? 3.091 -8.250 20.082 1.00 92.81 296 LYS A C 1
ATOM 2290 O O . LYS A 1 296 ? 2.883 -9.381 19.640 1.00 92.81 296 LYS A O 1
ATOM 2295 N N . LYS A 1 297 ? 4.068 -7.483 19.612 1.00 91.12 297 LYS A N 1
ATOM 2296 C CA . LYS A 1 297 ? 5.101 -7.927 18.680 1.00 91.12 297 LYS A CA 1
ATOM 2297 C C . LYS A 1 297 ? 6.172 -8.713 19.440 1.00 91.12 297 LYS A C 1
ATOM 2299 O O . LYS A 1 297 ? 6.941 -8.161 20.223 1.00 91.12 297 LYS A O 1
ATOM 2304 N N . GLY A 1 298 ? 6.206 -10.026 19.228 1.00 88.31 298 GLY A N 1
ATOM 2305 C CA . GLY A 1 298 ? 7.209 -10.926 19.800 1.00 88.31 298 GLY A CA 1
ATOM 2306 C C . GLY A 1 298 ? 8.452 -11.102 18.925 1.00 88.31 298 GLY A C 1
ATOM 2307 O O . GLY A 1 298 ? 9.531 -11.333 19.461 1.00 88.31 298 GLY A O 1
ATOM 2308 N N . ASP A 1 299 ? 8.309 -10.985 17.602 1.00 87.12 299 ASP A N 1
ATOM 2309 C CA . ASP A 1 299 ? 9.383 -11.209 16.627 1.00 87.12 299 ASP A CA 1
ATOM 2310 C C . ASP A 1 299 ? 9.243 -10.274 15.403 1.00 87.12 299 ASP A C 1
ATOM 2312 O O . ASP A 1 299 ? 8.160 -9.778 15.073 1.00 87.12 299 ASP A O 1
ATOM 2316 N N . ALA A 1 300 ? 10.347 -10.011 14.707 1.00 85.50 300 ALA A N 1
ATOM 2317 C CA . ALA A 1 300 ? 10.431 -9.165 13.518 1.00 85.50 300 ALA A CA 1
ATOM 2318 C C . ALA A 1 300 ? 10.226 -9.963 12.213 1.00 85.50 300 ALA A C 1
ATOM 2320 O O . ALA A 1 300 ? 10.975 -9.805 11.252 1.00 85.50 300 ALA A O 1
ATOM 2321 N N . ARG A 1 301 ? 9.197 -10.816 12.179 1.00 85.81 301 ARG A N 1
ATOM 2322 C CA . ARG A 1 301 ? 8.778 -11.599 11.004 1.00 85.81 301 ARG A CA 1
ATOM 2323 C C . ARG A 1 301 ? 7.251 -11.758 10.952 1.00 85.81 301 ARG A C 1
ATOM 2325 O O . ARG A 1 301 ? 6.608 -11.574 11.990 1.00 85.81 301 ARG A O 1
ATOM 2332 N N . PRO A 1 302 ? 6.668 -12.125 9.798 1.00 86.56 302 PRO A N 1
ATOM 2333 C CA . PRO A 1 302 ? 5.289 -12.612 9.740 1.00 86.56 302 PRO A CA 1
ATOM 2334 C C . PRO A 1 302 ? 5.072 -13.797 10.692 1.00 86.56 302 PRO A C 1
ATOM 2336 O O . PRO A 1 302 ? 5.965 -14.637 10.880 1.00 86.56 302 PRO A O 1
ATOM 2339 N N . GLY A 1 303 ? 3.916 -13.826 11.345 1.00 87.94 303 GLY A N 1
ATOM 2340 C CA . GLY A 1 303 ? 3.592 -14.722 12.457 1.00 87.94 303 GLY A CA 1
ATOM 2341 C C . GLY A 1 303 ? 4.314 -14.377 13.765 1.00 87.94 303 GLY A C 1
ATOM 2342 O O . GLY A 1 303 ? 4.366 -15.198 14.678 1.00 87.94 303 GLY A O 1
ATOM 2343 N N . GLY A 1 304 ? 4.943 -13.201 13.844 1.00 87.38 304 GLY A N 1
ATOM 2344 C CA . GLY A 1 304 ? 5.711 -12.741 15.005 1.00 87.38 304 GLY A CA 1
ATOM 2345 C C . GLY A 1 304 ? 4.876 -12.046 16.081 1.00 87.38 304 GLY A C 1
ATOM 2346 O O . GLY A 1 304 ? 5.420 -11.682 17.125 1.00 87.38 304 GLY A O 1
ATOM 2347 N N . TYR A 1 305 ? 3.581 -11.835 15.844 1.00 90.56 305 TYR A N 1
ATOM 2348 C CA . TYR A 1 305 ? 2.662 -11.248 16.816 1.00 90.56 305 TYR A CA 1
ATOM 2349 C C . TYR A 1 305 ? 2.063 -12.309 17.736 1.00 90.56 305 TYR A C 1
ATOM 2351 O O . TYR A 1 305 ? 1.881 -13.463 17.354 1.00 90.56 305 TYR A O 1
ATOM 2359 N N . ARG A 1 306 ? 1.773 -11.920 18.976 1.00 91.62 306 ARG A N 1
ATOM 2360 C CA . ARG A 1 306 ? 1.212 -12.803 20.000 1.00 91.62 306 ARG A CA 1
ATOM 2361 C C . ARG A 1 306 ? 0.288 -12.042 20.940 1.00 91.62 306 ARG A C 1
ATOM 2363 O O . ARG A 1 306 ? 0.458 -10.843 21.152 1.00 91.62 306 ARG A O 1
ATOM 2370 N N . ALA A 1 307 ? -0.627 -12.770 21.569 1.00 90.94 307 ALA A N 1
ATOM 2371 C CA . ALA A 1 307 ? -1.346 -12.282 22.734 1.00 90.94 307 ALA A CA 1
ATOM 2372 C C . ALA A 1 307 ? -0.493 -12.494 23.997 1.00 90.94 307 ALA A C 1
ATOM 2374 O O . ALA A 1 307 ? -0.053 -13.610 24.280 1.00 90.94 307 ALA A O 1
ATOM 2375 N N . THR A 1 308 ? -0.262 -11.440 24.773 1.00 84.06 308 THR A N 1
ATOM 2376 C CA . THR A 1 308 ? 0.349 -11.513 26.108 1.00 84.06 308 THR A CA 1
ATOM 2377 C C . THR A 1 308 ? -0.691 -11.172 27.172 1.00 84.06 308 THR A C 1
ATOM 2379 O O . THR A 1 308 ? -1.394 -10.181 27.015 1.00 84.06 308 THR A O 1
ATOM 2382 N N . GLY A 1 309 ? -0.783 -11.959 28.253 1.00 65.62 309 GLY A N 1
ATOM 2383 C CA . GLY A 1 309 ? -1.715 -11.694 29.367 1.00 65.62 309 GLY A CA 1
ATOM 2384 C C . GLY A 1 309 ? -2.750 -12.792 29.653 1.00 65.62 309 GLY A C 1
ATOM 2385 O O . GLY A 1 309 ? -3.924 -12.489 29.851 1.00 65.62 309 GLY A O 1
ATOM 2386 N N . GLY A 1 310 ? -2.330 -14.065 29.676 1.00 59.12 310 GLY A N 1
ATOM 2387 C CA . GLY A 1 310 ? -3.117 -15.156 30.281 1.00 59.12 310 GLY A CA 1
ATOM 2388 C C . GLY A 1 310 ? -3.139 -15.078 31.818 1.00 59.12 310 GLY A C 1
ATOM 2389 O O . GLY A 1 310 ? -2.578 -14.151 32.391 1.00 59.12 310 GLY A O 1
ATOM 2390 N N . HIS A 1 311 ? -3.750 -16.060 32.498 1.00 46.34 311 HIS A N 1
ATOM 2391 C CA . HIS A 1 311 ? -3.880 -16.143 33.972 1.00 46.34 311 HIS A CA 1
ATOM 2392 C C . HIS A 1 311 ? -2.549 -16.316 34.758 1.00 46.34 311 HIS A C 1
ATOM 2394 O O . HIS A 1 311 ? -2.518 -16.996 35.780 1.00 46.34 311 HIS A O 1
ATOM 2400 N N . GLY A 1 312 ? -1.439 -15.738 34.297 1.00 41.03 312 GLY A N 1
ATOM 2401 C CA . GLY A 1 312 ? -0.153 -15.700 34.992 1.00 41.03 312 GLY A CA 1
ATOM 2402 C C . GLY A 1 312 ? 0.160 -14.268 35.406 1.00 41.03 312 GLY A C 1
ATOM 2403 O O . GLY A 1 312 ? 0.348 -13.415 34.542 1.00 41.03 312 GLY A O 1
ATOM 2404 N N . GLY A 1 313 ? 0.148 -14.025 36.717 1.00 39.16 313 GLY A N 1
ATOM 2405 C CA . GLY A 1 313 ? 0.299 -12.714 37.338 1.00 39.16 313 GLY A CA 1
ATOM 2406 C C . GLY A 1 313 ? 1.606 -11.985 37.025 1.00 39.16 313 GLY A C 1
ATOM 2407 O O . GLY A 1 313 ? 2.618 -12.589 36.664 1.00 39.16 313 GLY A O 1
ATOM 2408 N N . VAL A 1 314 ? 1.533 -10.666 37.205 1.00 37.06 314 VAL A N 1
ATOM 2409 C CA . VAL A 1 314 ? 2.655 -9.854 37.695 1.00 37.06 314 VAL A CA 1
ATOM 2410 C C . VAL A 1 314 ? 2.830 -10.150 39.180 1.00 37.06 314 VAL A C 1
ATOM 2412 O O . VAL A 1 314 ? 1.784 -10.283 39.859 1.00 37.06 314 VAL A O 1
#

Nearest PDB structures (foldseek):
  1hfw-assembly1_A  TM=9.187E-01  e=1.850E-08  Dickeya chrysanthemi
  1hfw-assembly1_B  TM=9.170E-01  e=4.361E-08  Dickeya chrysanthemi
  5i4b-assembly1_A  TM=9.149E-01  e=8.046E-08  Dickeya chrysanthemi
  5i48-assembly1_D  TM=9.014E-01  e=8.554E-08  Dickeya chrysanthemi
  1hg1-assembly1_D  TM=8.740E-01  e=8.046E-08  Dickeya chrysanthemi

pLDDT: mean 93.97, std 7.29, range [37.06, 98.69]

Solvent-accessible surface area (backbone atoms only — not comparable to full-atom values): 17888 Å² total; per-residue (Å²): 130,82,68,50,30,33,40,38,35,19,28,44,35,21,24,42,45,22,41,67,76,76,45,35,19,57,92,47,50,57,93,91,50,91,69,74,84,77,96,71,70,61,64,40,80,40,64,51,93,58,70,46,79,48,75,42,66,58,60,69,90,42,92,62,42,68,80,47,51,88,82,52,90,83,86,87,62,78,48,48,78,47,77,49,45,41,85,79,44,66,42,78,36,69,33,54,64,55,38,86,76,85,55,96,80,39,40,73,32,48,69,67,31,49,74,32,69,93,59,58,30,61,72,62,76,46,37,44,48,46,55,63,66,59,50,51,44,54,28,68,26,74,91,48,57,47,97,89,68,43,58,35,67,51,67,74,63,34,46,77,47,73,42,71,65,33,7,24,23,68,54,58,92,78,73,42,40,83,58,77,59,12,19,24,50,59,45,66,92,70,39,39,70,87,48,72,68,55,52,55,52,37,51,53,54,51,47,58,58,59,71,65,72,72,53,60,19,37,39,39,34,18,18,56,94,49,40,42,60,53,36,30,52,48,49,74,70,54,92,70,49,56,14,33,34,33,36,39,16,79,35,32,41,93,41,90,87,37,51,23,69,56,27,52,50,54,42,54,50,46,40,71,64,76,73,33,58,68,70,52,29,25,36,32,47,81,96,40,83,30,54,22,91,26,34,38,76,75,48,100,46,86,79,20,63,43,80,54,83,67,104,66,81,132

Sequence (314 aa):
MAKPRIAVFSGPRSTIANTPTLVTSNKGRNADEPQIEGRFDHLVPQRLHEPVRVRIAKFSAHPLESDAVEVYHDDGKEYYEVELRPEDGAYLLPYMARRADGSADGTPFEDADLTNAAINYGGRQTFFPDASRLFEEIDRGLAGRGHDGAASELDRIADYDFVRVLPPAGYTKQGEAAGRDFFPYSPRPLGKFLSNAAMARAVNIVQQTIDSGQYDGFIWLEGSPHVEETLYWLSLVLDTDLPFVGISSQRAHGTLANDGDRNIVDAARYITSGLGAGLGAVGIVDEQIFAARTFKKGDARPGGYRATGGHGGV

Foldseek 3Di:
DAFFEAEEEAAAQFQQQFAAFQWAAQVLDDPPDDHDDDDDAFWDWDFDPAKDKDWAAPPPVDVCCVVPVVVDDDPPDRTDIDIDGRVLGTDGHGRNDAQDPPDPSHHIGDSCLQVDVVCPSSPDARGDQWCPNVLRCQQSQVLHADPVRHGHLLVVRGHYDIHYLAHQDDDVVVVDDDQPRHAHPGPPVSGHDHDPVSLVSSLVVVLVVVVVVRHQAYEYGDEPVCLLVSLLVSLVRRDFQHQYEYEHWLHYPPDPPTFSSVQVSLSSCVSRVVPRGNQTYWYGGLNDTHHSVQWDQQDSDGVRIDGHDDPDDD

Secondary structure (DSSP, 8-state):
-PPPEEEEEE-TT-GGGB-------GGGS-TTSPPPSSSS--EEEE--SS-EEEEEETT-SSTTTTTSGGGS---S-SEEEEEE-GGG--EEEE---EE-SSSSS-EE--GGGGG-GGGTGGG---B-SSSHHHHHHHHTTSS---TTS-S-TTTTT-EEEEEESS-SS--GGGT--BTTTB---SSGGG--PPPHHHHHHHHHHHHHHHTTS--SEEEEE--TTTHHHHHHHHHHH----S-EEEE--SS-TTSTT-SHHHHHHHHHHHHHTT--TTS-EEEEETTEEEEGGGEEE-SSSTT-EEE--SS---

Mean predicted aligned error: 4.44 Å